Protein AF-A0A3C1V9I1-F1 (afdb_monomer_lite)

pLDDT: mean 91.04, std 13.46, range [38.19, 98.75]

Secondary structure (DSSP, 8-state):
-------------------PPPPHHHHHHHHHTT-HHHHHHHHHHHHHTT-HHHHHHHHHHHHTTT-HHHHHHHHHHHHHHHHH-TT--HHHHHHHHHHHHHHHHHHHHTT-HHHHHHHHHHHHH-SSS---HHHHHHHHHHHH-SS--SHHHHHHHHHHHHHHTT--HHHHHHHHHHHHT----PPPGGGSPPPGGGGG--EEEEEEETTEEEEEETTEEE-TT-EEEEEETTEEEEEEEEEE-SSEEEEEETTS-S-EEEEP-

Foldseek 3Di:
DDDDDDDDDDDPPPPPPDPPDDDLVVLVVVLVVQNLVSLQVNLVVCVVVVNNVSSLVSLLSSLLVQNLQSLLVNLVSLLVCLVPVPPDDVVVSLVSNLSSLLSLVSNLLQLNLSSLLVQLVCLCVCPNHHNDLLSNLLSLVSSLPDDDDDPSNVSSVVSNVVSVVVDDPVSVVSSVVCNVPRDRDTDDSQSRPDDPLVVVWAWADWDDDQVWIWTQTPNDIDTAQDWDWDDRPPDTWIKGFHDDHDFWTWIDIPPHPDIDIHGHD

Sequence (265 aa):
MKKLIIILSFAAACAFAQPTAPALAQIKIAADAGDPVAQDKLAENYIMRMDSAQAEVWYRKAAGQGYAHAQGRLGNMLLMRSRTSFGLKPDARAAIADEAVKWIILAANQGDKQGQANLADICLDGKLVKQDLVEAYKWGELSAEGSMIDVATISGRSTRDATILKMNAAQIAEARNRVAAFVPHQPQKSDLPEPVWVQKIKLAGISGTPDHRFAIINNRTFEKGDQTALKIGEKRVTVHCLEIRESSVVISIEGLDGTRELKMP

Radius of gyration: 26.1 Å; chains: 1; bounding box: 48×78×96 Å

Structure (mmCIF, N/CA/C/O backbone):
data_AF-A0A3C1V9I1-F1
#
_entry.id   AF-A0A3C1V9I1-F1
#
loop_
_atom_site.group_PDB
_atom_site.id
_atom_site.type_symbol
_atom_site.label_atom_id
_atom_site.label_alt_id
_atom_site.label_comp_id
_atom_site.label_asym_id
_atom_site.label_entity_id
_atom_site.label_seq_id
_atom_site.pdbx_PDB_ins_code
_atom_site.Cartn_x
_atom_site.Cartn_y
_atom_site.Cartn_z
_atom_site.occupancy
_atom_site.B_iso_or_equiv
_atom_site.auth_seq_id
_atom_site.auth_comp_id
_atom_site.auth_asym_id
_atom_site.auth_atom_id
_atom_site.pdbx_PDB_model_num
ATOM 1 N N . MET A 1 1 ? -13.875 59.174 -61.965 1.00 38.91 1 MET A N 1
ATOM 2 C CA . MET A 1 1 ? -12.580 58.492 -61.756 1.00 38.91 1 MET A CA 1
ATOM 3 C C . MET A 1 1 ? -12.515 57.983 -60.319 1.00 38.91 1 MET A C 1
ATOM 5 O O . MET A 1 1 ? -12.869 58.738 -59.429 1.00 38.91 1 MET A O 1
ATOM 9 N N . LYS A 1 2 ? -12.090 56.718 -60.156 1.00 38.62 2 LYS A N 1
ATOM 10 C CA . LYS A 1 2 ? -11.748 55.959 -58.927 1.00 38.62 2 LYS A CA 1
ATOM 11 C C . LYS A 1 2 ? -12.872 55.698 -57.897 1.00 38.62 2 LYS A C 1
ATOM 13 O O . LYS A 1 2 ? -13.130 56.507 -57.018 1.00 38.62 2 LYS A O 1
ATOM 18 N N . LYS A 1 3 ? -13.475 54.499 -57.974 1.00 39.53 3 LYS A N 1
ATOM 19 C CA . LYS A 1 3 ? -14.184 53.845 -56.857 1.00 39.53 3 LYS A CA 1
ATOM 20 C C . LYS A 1 3 ? -13.161 53.067 -56.020 1.00 39.53 3 LYS A C 1
ATOM 22 O O . LYS A 1 3 ? -12.410 52.265 -56.569 1.00 39.53 3 LYS A O 1
ATOM 27 N N . LEU A 1 4 ? -13.127 53.344 -54.721 1.00 38.19 4 LEU A N 1
ATOM 28 C CA . LEU A 1 4 ? -12.271 52.710 -53.721 1.00 38.19 4 LEU A CA 1
ATOM 29 C C . LEU A 1 4 ? -12.977 51.440 -53.216 1.00 38.19 4 LEU A C 1
ATOM 31 O O . LEU A 1 4 ? -14.073 51.534 -52.669 1.00 38.19 4 LEU A O 1
ATOM 35 N N . ILE A 1 5 ? -12.388 50.264 -53.433 1.00 46.09 5 ILE A N 1
ATOM 36 C CA . ILE A 1 5 ? -12.883 48.995 -52.883 1.00 46.09 5 ILE A CA 1
ATOM 37 C C . ILE A 1 5 ? -12.029 48.686 -51.656 1.00 46.09 5 ILE A C 1
ATOM 39 O O . ILE A 1 5 ? -10.839 48.407 -51.779 1.00 46.09 5 ILE A O 1
ATOM 43 N N . ILE A 1 6 ? -12.635 48.783 -50.474 1.00 42.66 6 ILE A N 1
ATOM 44 C CA . ILE A 1 6 ? -12.024 48.388 -49.205 1.00 42.66 6 ILE A CA 1
ATOM 45 C C . ILE A 1 6 ? -12.356 46.910 -48.999 1.00 42.66 6 ILE A C 1
ATOM 47 O O . ILE A 1 6 ? -13.515 46.552 -48.807 1.00 42.66 6 ILE A O 1
ATOM 51 N N . ILE A 1 7 ? -11.342 46.052 -49.077 1.00 47.19 7 ILE A N 1
ATOM 52 C CA . ILE A 1 7 ? -11.465 44.629 -48.759 1.00 47.19 7 ILE A CA 1
ATOM 53 C C . ILE A 1 7 ? -11.258 44.494 -47.249 1.00 47.19 7 ILE A C 1
ATOM 55 O O . ILE A 1 7 ? -10.147 44.661 -46.752 1.00 47.19 7 ILE A O 1
ATOM 59 N N . LEU A 1 8 ? -12.340 44.226 -46.515 1.00 40.38 8 LEU A N 1
ATOM 60 C CA . LEU A 1 8 ? -12.283 43.884 -45.096 1.00 40.38 8 LEU A CA 1
ATOM 61 C C . LEU A 1 8 ? -11.921 42.395 -44.974 1.00 40.38 8 LEU A C 1
ATOM 63 O O . LEU A 1 8 ? -12.748 41.522 -45.232 1.00 40.38 8 LEU A O 1
ATOM 67 N N . SER A 1 9 ? -10.680 42.093 -44.603 1.00 46.12 9 SER A N 1
ATOM 68 C CA . SER A 1 9 ? -10.259 40.734 -44.262 1.00 46.12 9 SER A CA 1
ATOM 69 C C . SER A 1 9 ? -10.713 40.390 -42.840 1.00 46.12 9 SER A C 1
ATOM 71 O O . SER A 1 9 ? -10.144 40.887 -41.868 1.00 46.12 9 SER A O 1
ATOM 73 N N . PHE A 1 10 ? -11.722 39.529 -42.710 1.00 47.47 10 PHE A N 1
ATOM 74 C CA . PHE A 1 10 ? -12.076 38.889 -41.442 1.00 47.47 10 PHE A CA 1
ATOM 75 C C . PHE A 1 10 ? -11.090 37.744 -41.168 1.00 47.47 10 PHE A C 1
ATOM 77 O O . PHE A 1 10 ? -11.225 36.649 -41.708 1.00 47.47 10 PHE A O 1
ATOM 84 N N . ALA A 1 11 ? -10.079 37.994 -40.336 1.00 46.50 11 ALA A N 1
ATOM 85 C CA . ALA A 1 11 ? -9.277 36.930 -39.743 1.00 46.50 11 ALA A CA 1
ATOM 86 C C . ALA A 1 11 ? -10.039 36.371 -38.532 1.00 46.50 11 ALA A C 1
ATOM 88 O O . ALA A 1 11 ? -10.056 36.975 -37.460 1.00 46.50 11 ALA A O 1
ATOM 89 N N . ALA A 1 12 ? -10.705 35.229 -38.708 1.00 52.03 12 ALA A N 1
ATOM 90 C CA . ALA A 1 12 ? -11.270 34.469 -37.601 1.00 52.03 12 ALA A CA 1
ATOM 91 C C . ALA A 1 12 ? -10.124 33.812 -36.816 1.00 52.03 12 ALA A C 1
ATOM 93 O O . ALA A 1 12 ? -9.581 32.784 -37.217 1.00 52.03 12 ALA A O 1
ATOM 94 N N . ALA A 1 13 ? -9.729 34.426 -35.703 1.00 50.41 13 ALA A N 1
ATOM 95 C CA . ALA A 1 13 ? -8.842 33.799 -34.737 1.00 50.41 13 ALA A CA 1
ATOM 96 C C . ALA A 1 13 ? -9.630 32.724 -33.971 1.00 50.41 13 ALA A C 1
ATOM 98 O O . ALA A 1 13 ? -10.329 33.020 -33.003 1.00 50.41 13 ALA A O 1
ATOM 99 N N . CYS A 1 14 ? -9.534 31.466 -34.407 1.00 50.38 14 CYS A N 1
ATOM 100 C CA . CYS A 1 14 ? -9.922 30.330 -33.577 1.00 50.38 14 CYS A CA 1
ATOM 101 C C . CYS A 1 14 ? -8.953 30.247 -32.391 1.00 50.38 14 CYS A C 1
ATOM 103 O O . CYS A 1 14 ? -7.857 29.700 -32.502 1.00 50.38 14 CYS A O 1
ATOM 105 N N . ALA A 1 15 ? -9.343 30.825 -31.256 1.00 52.16 15 ALA A N 1
ATOM 106 C CA . ALA A 1 15 ? -8.658 30.617 -29.994 1.00 52.16 15 ALA A CA 1
ATOM 107 C C . ALA A 1 15 ? -8.893 29.166 -29.550 1.00 52.16 15 ALA A C 1
ATOM 109 O O . ALA A 1 15 ? -9.987 28.806 -29.116 1.00 52.16 15 ALA A O 1
ATOM 110 N N . PHE A 1 16 ? -7.865 28.325 -29.658 1.00 57.38 16 PHE A N 1
ATOM 111 C CA . PHE A 1 16 ? -7.814 27.067 -28.921 1.00 57.38 16 PHE A CA 1
ATOM 112 C C . PHE A 1 16 ? -7.768 27.418 -27.432 1.00 57.38 16 PHE A C 1
ATOM 114 O O . PHE A 1 16 ? -6.710 27.747 -26.898 1.00 57.38 16 PHE A O 1
ATOM 121 N N . ALA A 1 17 ? -8.923 27.413 -26.766 1.00 50.75 17 ALA A N 1
ATOM 122 C CA . ALA A 1 17 ? -8.978 27.521 -25.318 1.00 50.75 17 ALA A CA 1
ATOM 123 C C . ALA A 1 17 ? -8.263 26.296 -24.736 1.00 50.75 17 ALA A C 1
ATOM 125 O O . ALA A 1 17 ? -8.806 25.192 -24.722 1.00 50.75 17 ALA A O 1
ATOM 126 N N . GLN A 1 18 ? -7.014 26.473 -24.301 1.00 50.41 18 GLN A N 1
ATOM 127 C CA . GLN A 1 18 ? -6.365 25.474 -23.465 1.00 50.41 18 GLN A CA 1
ATOM 128 C C . GLN A 1 18 ? -7.215 25.321 -22.196 1.00 50.41 18 GLN A C 1
ATOM 130 O O . GLN A 1 18 ? -7.606 26.343 -21.621 1.00 50.41 18 GLN A O 1
ATOM 135 N N . PRO A 1 19 ? -7.520 24.091 -21.743 1.00 52.38 19 PRO A N 1
ATOM 136 C CA . PRO A 1 19 ? -8.173 23.906 -20.458 1.00 52.38 19 PRO A CA 1
ATOM 137 C C . PRO A 1 19 ? -7.306 24.579 -19.392 1.00 52.38 19 PRO A C 1
ATOM 139 O O . PRO A 1 19 ? -6.150 24.196 -19.196 1.00 52.38 19 PRO A O 1
ATOM 142 N N . THR A 1 20 ? -7.822 25.618 -18.736 1.00 59.97 20 THR A N 1
ATOM 143 C CA . THR A 1 20 ? -7.103 26.253 -17.634 1.00 59.97 20 THR A CA 1
ATOM 144 C C . THR A 1 20 ? -7.012 25.245 -16.497 1.00 59.97 20 THR A C 1
ATOM 146 O O . THR A 1 20 ? -8.007 24.626 -16.113 1.00 59.97 20 THR A O 1
ATOM 149 N N . ALA A 1 21 ? -5.803 25.031 -15.973 1.00 65.00 21 ALA A N 1
ATOM 150 C CA . ALA A 1 21 ? -5.637 24.196 -14.792 1.00 65.00 21 ALA A CA 1
ATOM 151 C C . ALA A 1 21 ? -6.545 24.741 -13.669 1.00 65.00 21 ALA A C 1
ATOM 153 O O . ALA A 1 21 ? -6.567 25.960 -13.458 1.00 65.00 21 ALA A O 1
ATOM 154 N N . PRO A 1 22 ? -7.314 23.885 -12.969 1.00 70.00 22 PRO A N 1
ATOM 155 C CA . PRO A 1 22 ? -8.233 24.348 -11.939 1.00 70.00 22 PRO A CA 1
ATOM 156 C C . PRO A 1 22 ? -7.466 25.108 -10.858 1.00 70.00 22 PRO A C 1
ATOM 158 O O . PRO A 1 22 ? -6.392 24.689 -10.421 1.00 70.00 22 PRO A O 1
ATOM 161 N N . ALA A 1 23 ? -8.025 26.234 -10.416 1.00 85.31 23 ALA A N 1
ATOM 162 C CA . ALA A 1 23 ? -7.433 27.017 -9.340 1.00 85.31 23 ALA A CA 1
ATOM 163 C C . ALA A 1 23 ? -7.310 26.159 -8.068 1.00 85.31 23 ALA A C 1
ATOM 165 O O . ALA A 1 23 ? -8.174 25.325 -7.789 1.00 85.31 23 ALA A O 1
ATOM 166 N N . LEU A 1 24 ? -6.281 26.398 -7.247 1.00 88.62 24 LEU A N 1
ATOM 167 C CA . LEU A 1 24 ? -6.040 25.629 -6.016 1.00 88.62 24 LEU A CA 1
ATOM 168 C C . LEU A 1 24 ? -7.275 25.562 -5.097 1.00 88.62 24 LEU A C 1
ATOM 170 O O . LEU A 1 24 ? -7.523 24.536 -4.470 1.00 88.62 24 LEU A O 1
ATOM 174 N N . ALA A 1 25 ? -8.082 26.625 -5.061 1.00 90.75 25 ALA A N 1
ATOM 175 C CA . ALA A 1 25 ? -9.340 26.648 -4.320 1.00 90.75 25 ALA A CA 1
ATOM 176 C C . ALA A 1 25 ? -10.350 25.594 -4.818 1.00 90.75 25 ALA A C 1
ATOM 178 O O . ALA A 1 25 ? -10.982 24.923 -4.009 1.00 90.75 25 ALA A O 1
ATOM 179 N N . GLN A 1 26 ? -10.471 25.396 -6.134 1.00 93.06 26 GLN A N 1
ATOM 180 C CA . GLN A 1 26 ? -11.358 24.382 -6.717 1.00 93.06 26 GLN A CA 1
ATOM 181 C C . GLN A 1 26 ? -10.841 22.967 -6.448 1.00 93.06 26 GLN A C 1
ATOM 183 O O . GLN A 1 26 ? -11.623 22.094 -6.079 1.00 93.06 26 GLN A O 1
ATOM 188 N N . ILE A 1 27 ? -9.522 22.758 -6.563 1.00 94.56 27 ILE A N 1
ATOM 189 C CA . ILE A 1 27 ? -8.879 21.485 -6.197 1.00 94.56 27 ILE A CA 1
ATOM 190 C C . ILE A 1 27 ? -9.184 21.156 -4.737 1.00 94.56 27 ILE A C 1
ATOM 192 O O . ILE A 1 27 ? -9.564 20.033 -4.425 1.00 94.56 27 ILE A O 1
ATOM 196 N N . LYS A 1 28 ? -9.064 22.142 -3.844 1.00 95.06 28 LYS A N 1
ATOM 197 C CA . LYS A 1 28 ? -9.332 21.961 -2.420 1.00 95.06 28 LYS A CA 1
ATOM 198 C C . LYS A 1 28 ? -10.784 21.565 -2.149 1.00 95.06 28 LYS A C 1
ATOM 200 O O . LYS A 1 28 ? -11.003 20.587 -1.443 1.00 95.06 28 LYS A O 1
ATOM 205 N N . ILE A 1 29 ? -11.750 22.253 -2.761 1.00 95.38 29 ILE A N 1
ATOM 206 C CA . ILE A 1 29 ? -13.179 21.923 -2.634 1.00 95.38 29 ILE A CA 1
ATOM 207 C C . ILE A 1 29 ? -13.452 20.487 -3.100 1.00 95.38 29 ILE A C 1
ATOM 209 O O . ILE A 1 29 ? -14.086 19.721 -2.379 1.00 95.38 29 ILE A O 1
ATOM 213 N N . ALA A 1 30 ? -12.945 20.096 -4.272 1.00 96.44 30 ALA A N 1
ATOM 214 C CA . ALA A 1 30 ? -13.134 18.744 -4.796 1.00 96.44 30 ALA A CA 1
ATOM 215 C C . ALA A 1 30 ? -12.442 17.679 -3.924 1.00 96.44 30 ALA A C 1
ATOM 217 O O . ALA A 1 30 ? -13.020 16.628 -3.646 1.00 96.44 30 ALA A O 1
ATOM 218 N N . ALA A 1 31 ? -11.237 17.968 -3.425 1.00 96.50 31 ALA A N 1
ATOM 219 C CA . ALA A 1 31 ? -10.507 17.072 -2.536 1.00 96.50 31 ALA A CA 1
ATOM 220 C C . ALA A 1 31 ? -11.239 16.863 -1.199 1.00 96.50 31 ALA A C 1
ATOM 222 O O . ALA A 1 31 ? -11.315 15.733 -0.703 1.00 96.50 31 ALA A O 1
ATOM 223 N N . ASP A 1 32 ? -11.803 17.937 -0.635 1.00 94.81 32 ASP A N 1
ATOM 224 C CA . ASP A 1 32 ? -12.630 17.906 0.576 1.00 94.81 32 ASP A CA 1
ATOM 225 C C . ASP A 1 32 ? -13.953 17.155 0.345 1.00 94.81 32 ASP A C 1
ATOM 227 O O . ASP A 1 32 ? -14.419 16.455 1.243 1.00 94.81 32 ASP A O 1
ATOM 231 N N . ALA A 1 33 ? -14.505 17.218 -0.871 1.00 94.62 33 ALA A N 1
ATOM 232 C CA . ALA A 1 33 ? -15.669 16.437 -1.292 1.00 94.62 33 ALA A CA 1
ATOM 233 C C . ALA A 1 33 ? -15.366 14.945 -1.536 1.00 94.62 33 ALA A C 1
ATOM 235 O O . ALA A 1 33 ? -16.291 14.161 -1.738 1.00 94.62 33 ALA A O 1
ATOM 236 N N . GLY A 1 34 ? -14.095 14.534 -1.489 1.00 94.81 34 GLY A N 1
ATOM 237 C CA . GLY A 1 34 ? -13.694 13.132 -1.591 1.00 94.81 34 GLY A CA 1
ATOM 238 C C . GLY A 1 34 ? -13.087 12.721 -2.931 1.00 94.81 34 GLY A C 1
ATOM 239 O O . GLY A 1 34 ? -12.638 11.585 -3.030 1.00 94.81 34 GLY A O 1
ATOM 240 N N . ASP A 1 35 ? -13.015 13.607 -3.928 1.00 97.19 35 ASP A N 1
ATOM 241 C CA . ASP A 1 35 ? -12.516 13.258 -5.263 1.00 97.19 35 ASP A CA 1
ATOM 242 C C . ASP A 1 35 ? -11.041 12.803 -5.203 1.00 97.19 35 ASP A C 1
ATOM 244 O O . ASP A 1 35 ? -10.172 13.600 -4.831 1.00 97.19 35 ASP A O 1
ATOM 248 N N . PRO A 1 36 ? -10.717 11.542 -5.552 1.00 96.88 36 PRO A N 1
ATOM 249 C CA . PRO A 1 36 ? -9.367 11.012 -5.385 1.00 96.88 36 PRO A CA 1
ATOM 250 C C . PRO A 1 36 ? -8.333 11.688 -6.296 1.00 96.88 36 PRO A C 1
ATOM 252 O O . PRO A 1 36 ? -7.173 11.814 -5.905 1.00 96.88 36 PRO A O 1
ATOM 255 N N . VAL A 1 37 ? -8.736 12.181 -7.471 1.00 97.12 37 VAL A N 1
ATOM 256 C CA . VAL A 1 37 ? -7.848 12.896 -8.399 1.00 97.12 37 VAL A CA 1
ATOM 257 C C . VAL A 1 37 ? -7.513 14.282 -7.845 1.00 97.12 37 VAL A C 1
ATOM 259 O O . VAL A 1 37 ? -6.371 14.732 -7.918 1.00 97.12 37 VAL A O 1
ATOM 262 N N . ALA A 1 38 ? -8.490 14.976 -7.264 1.00 97.75 38 ALA A N 1
ATOM 263 C CA . ALA A 1 38 ? -8.281 16.260 -6.610 1.00 97.75 38 ALA A CA 1
ATOM 264 C C . ALA A 1 38 ? -7.461 16.115 -5.322 1.00 97.75 38 ALA A C 1
ATOM 266 O O . ALA A 1 38 ? -6.609 16.957 -5.048 1.00 97.75 38 ALA A O 1
ATOM 267 N N . GLN A 1 39 ? -7.678 15.045 -4.551 1.00 98.25 39 GLN A N 1
ATOM 268 C CA . GLN A 1 39 ? -6.864 14.721 -3.377 1.00 98.25 39 GLN A CA 1
ATOM 269 C C . GLN A 1 39 ? -5.402 14.472 -3.754 1.00 98.25 39 GLN A C 1
ATOM 271 O O . GLN A 1 39 ? -4.515 15.030 -3.114 1.00 98.25 39 GLN A O 1
ATOM 276 N N . ASP A 1 40 ? -5.151 13.698 -4.810 1.00 97.94 40 ASP A N 1
ATOM 277 C CA . ASP A 1 40 ? -3.810 13.487 -5.357 1.00 97.94 40 ASP A CA 1
ATOM 278 C C . ASP A 1 40 ? -3.161 14.814 -5.775 1.00 97.94 40 ASP A C 1
ATOM 280 O O . ASP A 1 40 ? -2.119 15.176 -5.237 1.00 97.94 40 ASP A O 1
ATOM 284 N N . LYS A 1 41 ? -3.832 15.621 -6.607 1.00 97.25 41 LYS A N 1
ATOM 285 C CA . LYS A 1 41 ? -3.348 16.955 -7.024 1.00 97.25 41 LYS A CA 1
ATOM 286 C C . LYS A 1 41 ? -3.073 17.893 -5.849 1.00 97.25 41 LYS A C 1
ATOM 288 O O . LYS A 1 41 ? -2.115 18.667 -5.867 1.00 97.25 41 LYS A O 1
ATOM 293 N N . LEU A 1 42 ? -3.915 17.853 -4.818 1.00 97.44 42 LEU A N 1
ATOM 294 C CA . LEU A 1 42 ? -3.705 18.639 -3.609 1.00 97.44 42 LEU A CA 1
ATOM 295 C C . LEU A 1 42 ? -2.460 18.160 -2.851 1.00 97.44 42 LEU A C 1
ATOM 297 O O . LEU A 1 42 ? -1.687 18.992 -2.378 1.00 97.44 42 LEU A O 1
ATOM 301 N N . ALA A 1 43 ? -2.226 16.847 -2.782 1.00 97.88 43 ALA A N 1
ATOM 302 C CA . ALA A 1 43 ? -1.000 16.288 -2.223 1.00 97.88 43 ALA A CA 1
ATOM 303 C C . ALA A 1 43 ? 0.240 16.748 -3.006 1.00 97.88 43 ALA A C 1
ATOM 305 O O . ALA A 1 43 ? 1.221 17.166 -2.393 1.00 97.88 43 ALA A O 1
ATOM 306 N N . GLU A 1 44 ? 0.189 16.763 -4.343 1.00 95.81 44 GLU A N 1
AT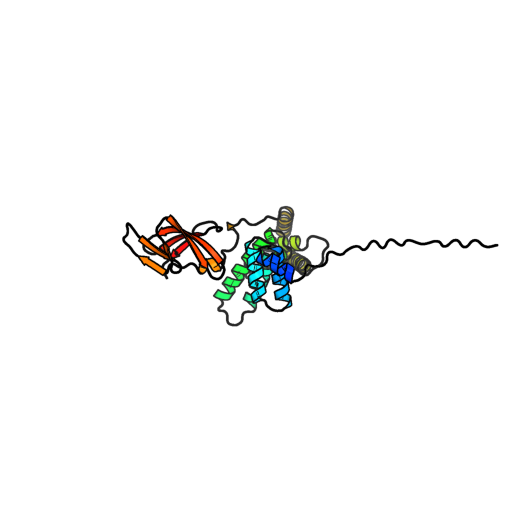OM 307 C CA . GLU A 1 44 ? 1.277 17.299 -5.173 1.00 95.81 44 GLU A CA 1
ATOM 308 C C . GLU A 1 44 ? 1.559 18.773 -4.861 1.00 95.81 44 GLU A C 1
ATOM 310 O O . GLU A 1 44 ? 2.717 19.184 -4.771 1.00 95.81 44 GLU A O 1
ATOM 315 N N . ASN A 1 45 ? 0.508 19.572 -4.647 1.00 95.94 45 ASN A N 1
ATOM 316 C CA . ASN A 1 45 ? 0.659 20.970 -4.257 1.00 95.94 45 ASN A CA 1
ATOM 317 C C . ASN A 1 45 ? 1.408 21.120 -2.927 1.00 95.94 45 ASN A C 1
ATOM 319 O O . ASN A 1 45 ? 2.287 21.976 -2.817 1.00 95.94 45 ASN A O 1
ATOM 323 N N . TYR A 1 46 ? 1.104 20.272 -1.943 1.00 97.31 46 TYR A N 1
ATOM 324 C CA . TYR A 1 46 ? 1.829 20.244 -0.674 1.00 97.31 46 TYR A CA 1
ATOM 325 C C . TYR A 1 46 ? 3.283 19.783 -0.839 1.00 97.31 46 TYR A C 1
ATOM 327 O O . TYR A 1 46 ? 4.169 20.401 -0.251 1.00 97.31 46 TYR A O 1
ATOM 335 N N . ILE A 1 47 ? 3.564 18.796 -1.702 1.00 95.94 47 ILE A N 1
ATOM 336 C CA . ILE A 1 47 ? 4.945 18.406 -2.044 1.00 95.94 47 ILE A CA 1
ATOM 337 C C . ILE A 1 47 ? 5.726 19.587 -2.633 1.00 95.94 47 ILE A C 1
ATOM 339 O O . ILE A 1 47 ? 6.839 19.858 -2.186 1.00 95.94 47 ILE A O 1
ATOM 343 N N . MET A 1 48 ? 5.145 20.336 -3.577 1.00 94.75 48 MET A N 1
ATOM 344 C CA . MET A 1 48 ? 5.789 21.525 -4.162 1.00 94.75 48 MET A CA 1
ATOM 345 C C . MET A 1 48 ? 6.073 22.623 -3.128 1.00 94.75 48 MET A C 1
ATOM 347 O O . MET A 1 48 ? 6.982 23.428 -3.309 1.00 94.75 48 MET A O 1
ATOM 351 N N . ARG A 1 49 ? 5.311 22.649 -2.031 1.00 95.44 49 ARG A N 1
ATOM 352 C CA . ARG A 1 49 ? 5.499 23.555 -0.888 1.00 95.44 49 ARG A CA 1
ATOM 353 C C . ARG A 1 49 ? 6.387 22.971 0.212 1.00 95.44 49 ARG A C 1
ATOM 355 O O . ARG A 1 49 ? 6.511 23.584 1.265 1.00 95.44 49 ARG A O 1
ATOM 362 N N . MET A 1 50 ? 6.993 21.808 -0.031 1.00 93.75 50 MET A N 1
ATOM 363 C CA . MET A 1 50 ? 7.827 21.070 0.922 1.00 93.75 50 MET A CA 1
ATOM 364 C C . MET A 1 50 ? 7.091 20.636 2.203 1.00 93.75 50 MET A C 1
ATOM 366 O O . MET A 1 50 ? 7.720 20.373 3.224 1.00 93.75 50 MET A O 1
ATOM 370 N N . ASP A 1 51 ? 5.765 20.499 2.147 1.00 96.62 51 ASP A N 1
ATOM 371 C CA . ASP A 1 51 ? 4.940 19.995 3.248 1.00 96.62 51 ASP A CA 1
ATOM 372 C C . ASP A 1 51 ? 4.582 18.521 3.008 1.00 96.62 51 ASP A C 1
ATOM 374 O O . ASP A 1 51 ? 3.478 18.156 2.592 1.00 96.62 51 ASP A O 1
ATOM 378 N N . SER A 1 52 ? 5.557 17.643 3.242 1.00 94.38 52 SER A N 1
ATOM 379 C CA . SER A 1 52 ? 5.383 16.197 3.061 1.00 94.38 52 SER A CA 1
ATOM 380 C C . SER A 1 52 ? 4.361 15.592 4.029 1.00 94.38 52 SER A C 1
ATOM 382 O O . SER A 1 52 ? 3.719 14.597 3.694 1.00 94.38 52 SER A O 1
ATOM 384 N N . ALA A 1 53 ? 4.160 16.204 5.199 1.00 93.88 53 ALA A N 1
ATOM 385 C CA . ALA A 1 53 ? 3.189 15.742 6.183 1.00 93.88 53 ALA A CA 1
ATOM 386 C C . ALA A 1 53 ? 1.753 15.916 5.671 1.00 93.88 53 ALA A C 1
ATOM 388 O O . ALA A 1 53 ? 0.960 14.974 5.728 1.00 93.88 53 ALA A O 1
ATOM 389 N N . GLN A 1 54 ? 1.417 17.087 5.122 1.00 95.94 54 GLN A N 1
ATOM 390 C CA . GLN A 1 54 ? 0.108 17.292 4.502 1.00 95.94 54 GLN A CA 1
ATOM 391 C C . GLN A 1 54 ? -0.048 16.481 3.217 1.00 95.94 54 GLN A C 1
ATOM 393 O O . GLN A 1 54 ? -1.114 15.906 2.989 1.00 95.94 54 GLN A O 1
ATOM 398 N N . ALA A 1 55 ? 1.007 16.367 2.407 1.00 97.56 55 ALA A N 1
ATOM 399 C CA . ALA A 1 55 ? 0.973 15.525 1.217 1.00 97.56 55 ALA A CA 1
ATOM 400 C C . ALA A 1 55 ? 0.630 14.067 1.556 1.00 97.56 55 ALA A C 1
ATOM 402 O O . ALA A 1 55 ? -0.242 13.483 0.918 1.00 97.56 55 ALA A O 1
ATOM 403 N N . GLU A 1 56 ? 1.233 13.498 2.606 1.00 96.31 56 GLU A N 1
ATOM 404 C CA . GLU A 1 56 ? 0.913 12.142 3.060 1.00 96.31 56 GLU A CA 1
ATOM 405 C C . GLU A 1 56 ? -0.562 11.981 3.410 1.00 96.31 56 GLU A C 1
ATOM 407 O O . GLU A 1 56 ? -1.181 10.990 3.025 1.00 96.31 56 GLU A O 1
ATOM 412 N N . VAL A 1 57 ? -1.139 12.947 4.127 1.00 95.00 57 VAL A N 1
ATOM 413 C CA . VAL A 1 57 ? -2.554 12.901 4.513 1.00 95.00 57 VAL A CA 1
ATOM 414 C C . VAL A 1 57 ? -3.445 12.810 3.276 1.00 95.00 57 VAL A C 1
ATOM 416 O O . VAL A 1 57 ? -4.379 12.005 3.253 1.00 95.00 57 VAL A O 1
ATOM 419 N N . TRP A 1 58 ? -3.160 13.603 2.246 1.00 97.00 58 TRP A N 1
ATOM 420 C CA . TRP A 1 58 ? -3.952 13.626 1.018 1.00 97.00 58 TRP A CA 1
ATOM 421 C C . TRP A 1 58 ? -3.711 12.408 0.128 1.00 97.00 58 TRP A C 1
ATOM 423 O O . TRP A 1 58 ? -4.684 11.795 -0.312 1.00 97.00 58 TRP A O 1
ATOM 433 N N . TYR A 1 59 ? -2.459 11.974 -0.035 1.00 97.81 59 TYR A N 1
ATOM 434 C CA . TYR A 1 59 ? -2.162 10.728 -0.738 1.00 97.81 59 TYR A CA 1
ATOM 435 C C . TYR A 1 59 ? -2.826 9.530 -0.064 1.00 97.81 59 TYR A C 1
ATOM 437 O O . TYR A 1 59 ? -3.417 8.713 -0.755 1.00 97.81 59 TYR A O 1
ATOM 445 N N . ARG A 1 60 ? -2.827 9.436 1.273 1.00 96.25 60 ARG A N 1
ATOM 446 C CA . ARG A 1 60 ? -3.520 8.354 1.996 1.00 96.25 60 ARG A CA 1
ATOM 447 C C . ARG A 1 60 ? -5.022 8.334 1.733 1.00 96.25 60 ARG A C 1
ATOM 449 O O . ARG A 1 60 ? -5.596 7.252 1.633 1.00 96.25 60 ARG A O 1
ATOM 456 N N . LYS A 1 61 ? -5.665 9.501 1.612 1.00 93.75 61 LYS A N 1
ATOM 457 C CA . LYS A 1 61 ? -7.093 9.584 1.270 1.00 93.75 61 LYS A CA 1
ATOM 458 C C . LYS A 1 61 ? -7.357 9.078 -0.151 1.00 93.75 61 LYS A C 1
ATOM 460 O O . LYS A 1 61 ? -8.255 8.262 -0.319 1.00 93.75 61 LYS A O 1
ATOM 465 N N . ALA A 1 62 ? -6.561 9.493 -1.135 1.00 97.06 62 ALA A N 1
ATOM 466 C CA . ALA A 1 62 ? -6.725 9.057 -2.522 1.00 97.06 62 ALA A CA 1
ATOM 467 C C . ALA A 1 62 ? -6.353 7.573 -2.711 1.00 97.06 62 ALA A C 1
ATOM 469 O O . ALA A 1 62 ? -7.104 6.802 -3.306 1.00 97.06 62 ALA A O 1
ATOM 470 N N . ALA A 1 63 ? -5.231 7.143 -2.130 1.00 96.88 63 ALA A N 1
ATOM 471 C CA . ALA A 1 63 ? -4.733 5.771 -2.186 1.00 96.88 63 ALA A CA 1
ATOM 472 C C . ALA A 1 63 ? -5.707 4.772 -1.542 1.00 96.88 63 ALA A C 1
ATOM 474 O O . ALA A 1 63 ? -5.944 3.695 -2.092 1.00 96.88 63 ALA A O 1
ATOM 475 N N . GLY A 1 64 ? -6.327 5.156 -0.419 1.00 94.06 64 GLY A N 1
ATOM 476 C CA . GLY A 1 64 ? -7.364 4.373 0.257 1.00 94.06 64 GLY A CA 1
ATOM 477 C C . GLY A 1 64 ? -8.682 4.258 -0.517 1.00 94.06 64 GLY A C 1
ATOM 478 O O . GLY A 1 64 ? -9.532 3.464 -0.135 1.00 94.06 64 GLY A O 1
ATOM 479 N N . GLN A 1 65 ? -8.854 5.021 -1.599 1.00 93.50 65 GLN A N 1
ATOM 480 C CA . GLN A 1 65 ? -9.964 4.873 -2.547 1.00 93.50 65 GLN A CA 1
ATOM 481 C C . GLN A 1 65 ? -9.586 4.023 -3.769 1.00 93.50 65 GLN A C 1
ATOM 483 O O . GLN A 1 65 ? -10.383 3.894 -4.692 1.00 93.50 65 GLN A O 1
ATOM 488 N N . GLY A 1 66 ? -8.374 3.460 -3.797 1.00 95.69 66 GLY A N 1
ATOM 489 C CA . GLY A 1 66 ? -7.887 2.655 -4.915 1.00 95.69 66 GLY A CA 1
ATOM 490 C C . GLY A 1 66 ? -7.122 3.440 -5.981 1.00 95.69 66 GLY A C 1
ATOM 491 O O . GLY A 1 66 ? -6.626 2.829 -6.915 1.00 95.69 66 GLY A O 1
ATOM 492 N N . TYR A 1 67 ? -6.972 4.766 -5.864 1.00 97.62 67 TYR A N 1
ATOM 493 C CA . TYR A 1 67 ? -6.391 5.571 -6.944 1.00 97.62 67 TYR A CA 1
ATOM 494 C C . TYR A 1 67 ? -4.897 5.279 -7.165 1.00 97.62 67 TYR A C 1
ATOM 496 O O . TYR A 1 67 ? -4.051 5.697 -6.372 1.00 97.62 67 TYR A O 1
ATOM 504 N N . ALA A 1 68 ? -4.587 4.578 -8.262 1.00 97.94 68 ALA A N 1
ATOM 505 C CA . ALA A 1 68 ? -3.269 4.010 -8.563 1.00 97.94 68 ALA A CA 1
ATOM 506 C C . ALA A 1 68 ? -2.107 5.010 -8.441 1.00 97.94 68 ALA A C 1
ATOM 508 O O . ALA A 1 68 ? -1.110 4.719 -7.782 1.00 97.94 68 ALA A O 1
ATOM 509 N N . HIS A 1 69 ? -2.255 6.212 -9.007 1.00 97.25 69 HIS A N 1
ATOM 510 C CA . HIS A 1 69 ? -1.195 7.226 -8.989 1.00 97.25 69 HIS A CA 1
ATOM 511 C C . HIS A 1 69 ? -0.862 7.682 -7.558 1.00 97.25 69 HIS A C 1
ATOM 513 O O . HIS A 1 69 ? 0.307 7.733 -7.168 1.00 97.25 69 HIS A O 1
ATOM 519 N N . ALA A 1 70 ? -1.880 7.906 -6.720 1.00 98.12 70 ALA A N 1
ATOM 520 C CA . ALA A 1 70 ? -1.663 8.243 -5.314 1.00 98.12 70 ALA A CA 1
ATOM 521 C C . ALA A 1 70 ? -1.080 7.072 -4.512 1.00 98.12 70 ALA A C 1
ATOM 523 O O . ALA A 1 70 ? -0.287 7.302 -3.601 1.00 98.12 70 ALA A O 1
ATOM 524 N N . GLN A 1 71 ? -1.434 5.824 -4.838 1.00 98.44 71 GLN A N 1
ATOM 525 C CA . GLN A 1 71 ? -0.817 4.647 -4.217 1.00 98.44 71 GLN A CA 1
ATOM 526 C C . GLN A 1 71 ? 0.680 4.573 -4.543 1.00 98.44 71 GLN A C 1
ATOM 528 O O . GLN A 1 71 ? 1.495 4.415 -3.633 1.00 98.44 71 GLN A O 1
ATOM 533 N N . GLY A 1 72 ? 1.058 4.769 -5.811 1.00 97.69 72 GLY A N 1
ATOM 534 C CA . GLY A 1 72 ? 2.455 4.770 -6.247 1.00 97.69 72 GLY A CA 1
ATOM 535 C C . GLY A 1 72 ? 3.267 5.875 -5.569 1.00 97.69 72 GLY A C 1
ATOM 536 O O . GLY A 1 72 ? 4.368 5.629 -5.065 1.00 97.69 72 GLY A O 1
ATOM 537 N N . ARG A 1 73 ? 2.694 7.080 -5.471 1.00 97.69 73 ARG A N 1
ATOM 538 C CA . ARG A 1 73 ? 3.318 8.233 -4.803 1.00 97.69 73 ARG A CA 1
ATOM 539 C C . ARG A 1 73 ? 3.423 8.078 -3.295 1.00 97.69 73 ARG A C 1
ATOM 541 O O . ARG A 1 73 ? 4.484 8.357 -2.736 1.00 97.69 73 ARG A O 1
ATOM 548 N N . LEU A 1 74 ? 2.370 7.590 -2.640 1.00 98.06 74 LEU A N 1
ATOM 549 C CA . LEU A 1 74 ? 2.406 7.273 -1.215 1.00 98.06 74 LEU A CA 1
ATOM 550 C C . LEU A 1 74 ? 3.487 6.233 -0.933 1.00 98.06 74 LEU A C 1
ATOM 552 O O . LEU A 1 74 ? 4.323 6.439 -0.058 1.00 98.06 74 LEU A O 1
ATOM 556 N N . GLY A 1 75 ? 3.505 5.149 -1.707 1.00 97.81 75 GLY A N 1
ATOM 557 C CA . GLY A 1 75 ? 4.501 4.097 -1.587 1.00 97.81 75 GLY A CA 1
ATOM 558 C C . GLY A 1 75 ? 5.929 4.624 -1.736 1.00 97.81 75 GLY A C 1
ATOM 559 O O . GLY A 1 75 ? 6.766 4.383 -0.869 1.00 97.81 75 GLY A O 1
ATOM 560 N N . ASN A 1 76 ? 6.206 5.426 -2.768 1.00 96.38 76 ASN A N 1
ATOM 561 C CA . ASN A 1 76 ? 7.524 6.036 -2.955 1.00 96.38 76 ASN A CA 1
ATOM 562 C C . ASN A 1 76 ? 7.917 6.954 -1.783 1.00 96.38 76 ASN A C 1
ATOM 564 O O . ASN A 1 76 ? 9.024 6.852 -1.255 1.00 96.38 76 ASN A O 1
ATOM 568 N N . MET A 1 77 ? 6.995 7.796 -1.315 1.00 96.88 77 MET A N 1
ATOM 569 C CA . MET A 1 77 ? 7.240 8.711 -0.201 1.00 96.88 77 MET A CA 1
ATOM 570 C C . MET A 1 77 ? 7.520 7.963 1.114 1.00 96.88 77 MET A C 1
ATOM 572 O O . MET A 1 77 ? 8.443 8.320 1.850 1.00 96.88 77 MET A O 1
ATOM 576 N N . LEU A 1 78 ? 6.770 6.894 1.401 1.00 96.75 78 LEU A N 1
ATOM 577 C CA . LEU A 1 78 ? 7.006 6.027 2.559 1.00 96.75 78 LEU A CA 1
ATOM 578 C C . LEU A 1 78 ? 8.354 5.309 2.456 1.00 96.75 78 LEU A C 1
ATOM 580 O O . LEU A 1 78 ? 9.095 5.249 3.439 1.00 96.75 78 LEU A O 1
ATOM 584 N N . LEU A 1 79 ? 8.706 4.826 1.265 1.00 95.56 79 LEU A N 1
ATOM 585 C CA . LEU A 1 79 ? 9.985 4.174 1.003 1.00 95.56 79 LEU A CA 1
ATOM 586 C C . LEU A 1 79 ? 11.168 5.133 1.188 1.00 95.56 79 LEU A C 1
ATOM 588 O O . LEU A 1 79 ? 12.195 4.757 1.751 1.00 95.56 79 LEU A O 1
ATOM 592 N N . MET A 1 80 ? 11.036 6.387 0.754 1.00 93.94 80 MET A N 1
ATOM 593 C CA . MET A 1 80 ? 12.039 7.413 1.037 1.00 93.94 80 MET A CA 1
ATOM 594 C C . MET A 1 80 ? 12.149 7.657 2.541 1.00 93.94 80 MET A C 1
ATOM 596 O O . MET A 1 80 ? 13.254 7.638 3.082 1.00 93.94 80 MET A O 1
ATOM 600 N N . ARG A 1 81 ? 11.015 7.810 3.235 1.00 93.94 81 ARG A N 1
ATOM 601 C CA . ARG A 1 81 ? 10.992 8.028 4.685 1.00 93.94 81 ARG A CA 1
ATOM 602 C C . ARG A 1 81 ? 11.660 6.889 5.454 1.00 93.94 81 ARG A C 1
ATOM 604 O O . ARG A 1 81 ? 12.424 7.164 6.379 1.00 93.94 81 ARG A O 1
ATOM 611 N N . SER A 1 82 ? 11.421 5.629 5.093 1.00 93.94 82 SER A N 1
ATOM 612 C CA . SER A 1 82 ? 12.046 4.488 5.780 1.00 93.94 82 SER A CA 1
ATOM 613 C C . SER A 1 82 ? 13.574 4.483 5.646 1.00 93.94 82 SER A C 1
ATOM 615 O O . SER A 1 82 ? 14.266 4.019 6.552 1.00 93.94 82 SER A O 1
ATOM 617 N N . ARG A 1 83 ? 14.113 5.061 4.566 1.00 90.81 83 ARG A N 1
ATOM 618 C CA . ARG A 1 83 ? 15.557 5.165 4.302 1.00 90.81 83 ARG A CA 1
ATOM 619 C C . ARG A 1 83 ? 16.209 6.381 4.964 1.00 90.81 83 ARG A C 1
ATOM 621 O O . ARG A 1 83 ? 17.367 6.291 5.361 1.00 90.81 83 ARG A O 1
ATOM 628 N N . THR A 1 84 ? 15.487 7.494 5.097 1.00 90.88 84 THR A N 1
ATOM 629 C CA . THR A 1 84 ? 16.046 8.787 5.540 1.00 90.88 84 THR A CA 1
ATOM 630 C C . THR A 1 84 ? 15.723 9.165 6.986 1.00 90.88 84 THR A C 1
ATOM 632 O O . THR A 1 84 ? 16.290 10.125 7.501 1.00 90.88 84 THR A O 1
ATOM 635 N N . SER A 1 85 ? 14.837 8.436 7.671 1.00 86.38 85 SER A N 1
ATOM 636 C CA . SER A 1 85 ? 14.427 8.776 9.042 1.00 86.38 85 SER A CA 1
ATOM 637 C C . SER A 1 85 ? 15.490 8.396 10.078 1.00 86.38 85 SER A C 1
ATOM 639 O O . SER A 1 85 ? 15.437 7.325 10.693 1.00 86.38 85 SER A O 1
ATOM 641 N N . PHE A 1 86 ? 16.462 9.288 10.280 1.00 78.19 86 PHE A N 1
ATOM 642 C CA . PHE A 1 86 ? 17.477 9.171 11.324 1.00 78.19 86 PHE A CA 1
ATOM 643 C C . PHE A 1 86 ? 16.818 9.185 12.713 1.00 78.19 86 PHE A C 1
ATOM 645 O O . PHE A 1 86 ? 16.024 10.067 13.026 1.00 78.19 86 PHE A O 1
ATOM 652 N N . GLY A 1 87 ? 17.125 8.188 13.544 1.00 83.12 87 GLY A N 1
ATOM 653 C CA . GLY A 1 87 ? 16.580 8.065 14.903 1.00 83.12 87 GLY A CA 1
ATOM 654 C C . GLY A 1 87 ? 15.383 7.120 15.048 1.00 83.12 87 GLY A C 1
ATOM 655 O O . GLY A 1 87 ? 15.041 6.758 16.173 1.00 83.12 87 GLY A O 1
ATOM 656 N N . LEU A 1 88 ? 14.784 6.638 13.952 1.00 90.12 88 LEU A N 1
ATOM 657 C CA . LEU A 1 88 ? 13.822 5.538 14.045 1.00 90.12 88 LEU A CA 1
ATOM 658 C C . LEU A 1 88 ? 14.536 4.208 14.309 1.00 90.12 88 LEU A C 1
ATOM 660 O O . LEU A 1 88 ? 15.517 3.858 13.642 1.00 90.12 88 LEU A O 1
ATOM 664 N N . LYS A 1 89 ? 13.992 3.429 15.253 1.00 94.00 89 LYS A N 1
ATOM 665 C CA . LYS A 1 89 ? 14.432 2.050 15.499 1.00 94.00 89 LYS A CA 1
ATOM 666 C C . LYS A 1 89 ? 14.311 1.217 14.210 1.00 94.00 89 LYS A C 1
ATOM 668 O O . LYS A 1 89 ? 13.405 1.482 13.415 1.00 94.00 89 LYS A O 1
ATOM 673 N N . PRO A 1 90 ? 15.186 0.217 13.991 1.00 91.25 90 PRO A N 1
ATOM 674 C CA . PRO A 1 90 ? 15.139 -0.645 12.808 1.00 91.25 90 PRO A CA 1
ATOM 675 C C . PRO A 1 90 ? 13.741 -1.198 12.500 1.00 91.25 90 PRO A C 1
ATOM 677 O O . PRO A 1 90 ? 13.275 -1.032 11.378 1.00 91.25 90 PRO A O 1
ATOM 680 N N . ASP A 1 91 ? 13.033 -1.714 13.504 1.00 92.69 91 ASP A N 1
ATOM 681 C CA . ASP A 1 91 ? 11.698 -2.304 13.325 1.00 92.69 91 ASP A CA 1
ATOM 682 C C . ASP A 1 91 ? 10.658 -1.287 12.836 1.00 92.69 91 ASP A C 1
ATOM 684 O O . ASP A 1 91 ? 9.815 -1.596 11.999 1.00 92.69 91 ASP A O 1
ATOM 688 N N . ALA A 1 92 ? 10.747 -0.037 13.302 1.00 91.75 92 ALA A N 1
ATOM 689 C CA . ALA A 1 92 ? 9.860 1.028 12.843 1.00 91.75 92 ALA A CA 1
ATOM 690 C C . ALA A 1 92 ? 10.136 1.398 11.377 1.00 91.75 92 ALA A C 1
ATOM 692 O O . ALA A 1 92 ? 9.205 1.650 10.616 1.00 91.75 92 ALA A O 1
ATOM 693 N N . ARG A 1 93 ? 11.410 1.404 10.958 1.00 92.81 93 ARG A N 1
ATOM 694 C CA . ARG A 1 93 ? 11.773 1.627 9.549 1.00 92.81 93 ARG A CA 1
ATOM 695 C C . ARG A 1 93 ? 11.322 0.468 8.665 1.00 92.81 93 ARG A C 1
ATOM 697 O O . ARG A 1 93 ? 10.805 0.727 7.582 1.00 92.81 93 ARG A O 1
ATOM 704 N N . ALA A 1 94 ? 11.471 -0.768 9.140 1.00 93.19 94 ALA A N 1
ATOM 705 C CA . ALA A 1 94 ? 10.993 -1.962 8.450 1.00 93.19 94 ALA A CA 1
ATOM 706 C C . ALA A 1 94 ? 9.473 -1.910 8.244 1.00 93.19 94 ALA A C 1
ATOM 708 O O . ALA A 1 94 ? 9.022 -2.008 7.111 1.00 93.19 94 ALA A O 1
ATOM 709 N N . ALA A 1 95 ? 8.695 -1.594 9.284 1.00 93.00 95 ALA A N 1
ATOM 710 C CA . ALA A 1 95 ? 7.240 -1.474 9.171 1.00 93.00 95 ALA A CA 1
ATOM 711 C C . ALA A 1 95 ? 6.793 -0.416 8.141 1.00 93.00 95 ALA A C 1
ATOM 713 O O . ALA A 1 95 ? 5.839 -0.636 7.395 1.00 93.00 95 ALA A O 1
ATOM 714 N N . ILE A 1 96 ? 7.492 0.725 8.060 1.00 94.75 96 ILE A N 1
ATOM 715 C CA . ILE A 1 96 ? 7.218 1.750 7.037 1.00 94.75 96 ILE A CA 1
ATOM 716 C C . ILE A 1 96 ? 7.570 1.228 5.638 1.00 94.75 96 ILE A C 1
ATOM 718 O O . ILE A 1 96 ? 6.841 1.496 4.684 1.00 94.75 96 ILE A O 1
ATOM 722 N N . ALA A 1 97 ? 8.685 0.508 5.498 1.00 96.06 97 ALA A N 1
ATOM 723 C CA . ALA A 1 97 ? 9.084 -0.076 4.223 1.00 96.06 97 ALA A CA 1
ATOM 724 C C . ALA A 1 97 ? 8.093 -1.158 3.760 1.00 96.06 97 ALA A C 1
ATOM 726 O O . ALA A 1 97 ? 7.701 -1.150 2.597 1.00 96.06 97 ALA A O 1
ATOM 727 N N . ASP A 1 98 ? 7.618 -2.013 4.664 1.00 95.06 98 ASP A N 1
ATOM 728 C CA . ASP A 1 98 ? 6.603 -3.029 4.371 1.00 95.06 98 ASP A CA 1
ATOM 729 C C . ASP A 1 98 ? 5.289 -2.387 3.915 1.00 95.06 98 ASP A C 1
ATOM 731 O O . ASP A 1 98 ? 4.661 -2.835 2.955 1.00 95.06 98 ASP A O 1
ATOM 735 N N . GLU A 1 99 ? 4.876 -1.299 4.573 1.00 95.56 99 GLU A N 1
ATOM 736 C CA . GLU A 1 99 ? 3.720 -0.518 4.138 1.00 95.56 99 GLU A CA 1
ATOM 737 C C . GLU A 1 99 ? 3.941 0.081 2.740 1.00 95.56 99 GLU A C 1
ATOM 739 O O . GLU A 1 99 ? 3.060 0.000 1.882 1.00 95.56 99 GLU A O 1
ATOM 744 N N . ALA A 1 100 ? 5.122 0.649 2.488 1.00 97.38 100 ALA A N 1
ATOM 745 C CA . ALA A 1 100 ? 5.472 1.224 1.196 1.00 97.38 100 ALA A CA 1
ATOM 746 C C . ALA A 1 100 ? 5.354 0.197 0.061 1.00 97.38 100 ALA A C 1
ATOM 748 O O . ALA A 1 100 ? 4.755 0.494 -0.973 1.00 97.38 100 ALA A O 1
ATOM 749 N N . VAL A 1 101 ? 5.875 -1.017 0.271 1.00 97.75 101 VAL A N 1
ATOM 750 C CA . VAL A 1 101 ? 5.813 -2.108 -0.712 1.00 97.75 101 VAL A CA 1
ATOM 751 C C . VAL A 1 101 ? 4.364 -2.481 -1.027 1.00 97.75 101 VAL A C 1
ATOM 753 O O . VAL A 1 101 ? 4.032 -2.637 -2.199 1.00 97.75 101 VAL A O 1
ATOM 756 N N . LYS A 1 102 ? 3.473 -2.550 -0.027 1.00 97.12 102 LYS A N 1
ATOM 757 C CA . LYS A 1 102 ? 2.044 -2.838 -0.260 1.00 97.12 102 LYS A CA 1
ATOM 758 C C . LYS A 1 102 ? 1.401 -1.813 -1.193 1.00 97.12 102 LYS A C 1
ATOM 760 O O . LYS A 1 102 ? 0.742 -2.193 -2.156 1.00 97.12 102 LYS A O 1
ATOM 765 N N . TRP A 1 103 ? 1.630 -0.522 -0.950 1.00 98.31 103 TRP A N 1
ATOM 766 C CA . TRP A 1 103 ? 1.104 0.537 -1.816 1.00 98.31 103 TRP A CA 1
ATOM 767 C C . TRP A 1 103 ? 1.694 0.496 -3.229 1.00 98.31 103 TRP A C 1
ATOM 769 O O . TRP A 1 103 ? 0.964 0.677 -4.201 1.00 98.31 103 TRP A O 1
ATOM 779 N N . ILE A 1 104 ? 2.990 0.203 -3.353 1.00 98.50 104 ILE A N 1
ATOM 780 C CA . ILE A 1 104 ? 3.668 0.065 -4.649 1.00 98.50 104 ILE A CA 1
ATOM 781 C C . ILE A 1 104 ? 3.099 -1.112 -5.449 1.00 98.50 104 ILE A C 1
ATOM 783 O O . ILE A 1 104 ? 2.840 -0.955 -6.639 1.00 98.50 104 ILE A O 1
ATOM 787 N N . ILE A 1 105 ? 2.851 -2.259 -4.809 1.00 98.19 105 ILE A N 1
ATOM 788 C CA . ILE A 1 105 ? 2.242 -3.432 -5.454 1.00 98.19 105 ILE A CA 1
ATOM 789 C C . ILE A 1 105 ? 0.839 -3.100 -5.974 1.00 98.19 105 ILE A C 1
ATOM 791 O O . ILE A 1 105 ? 0.520 -3.418 -7.118 1.00 98.19 105 ILE A O 1
ATOM 795 N N . LEU A 1 106 ? 0.013 -2.426 -5.167 1.00 98.44 106 LEU A N 1
ATOM 796 C CA . LEU A 1 106 ? -1.337 -2.023 -5.576 1.00 98.44 106 LEU A CA 1
ATOM 797 C C . LEU A 1 106 ? -1.318 -1.076 -6.783 1.00 98.44 106 LEU A C 1
ATOM 799 O O . LEU A 1 106 ? -2.129 -1.232 -7.695 1.00 98.44 106 LEU A O 1
ATOM 803 N N . ALA A 1 107 ? -0.373 -0.135 -6.817 1.00 98.56 107 ALA A N 1
ATOM 804 C CA . ALA A 1 107 ? -0.195 0.773 -7.944 1.00 98.56 107 ALA A CA 1
ATOM 805 C C . ALA A 1 107 ? 0.287 0.027 -9.202 1.00 98.56 107 ALA A C 1
ATOM 807 O O . ALA A 1 107 ? -0.277 0.191 -10.284 1.00 98.56 107 ALA A O 1
ATOM 808 N N . ALA A 1 108 ? 1.295 -0.840 -9.056 1.00 98.50 108 ALA A N 1
ATOM 809 C CA . ALA A 1 108 ? 1.886 -1.592 -10.160 1.00 98.50 108 ALA A CA 1
ATOM 810 C C . ALA A 1 108 ? 0.872 -2.521 -10.845 1.00 98.50 108 ALA A C 1
ATOM 812 O O . ALA A 1 108 ? 0.779 -2.534 -12.074 1.00 98.50 108 ALA A O 1
ATOM 813 N N . ASN A 1 109 ? 0.061 -3.234 -10.056 1.00 98.38 109 ASN A N 1
ATOM 814 C CA . ASN A 1 109 ? -1.001 -4.112 -10.558 1.00 98.38 109 ASN A CA 1
ATOM 815 C C . ASN A 1 109 ? -2.109 -3.354 -11.305 1.00 98.38 109 ASN A C 1
ATOM 817 O O . ASN A 1 109 ? -2.774 -3.931 -12.159 1.00 98.38 109 ASN A O 1
ATOM 821 N N . GLN A 1 110 ? -2.273 -2.058 -11.039 1.00 98.25 110 GLN A N 1
ATOM 822 C CA . GLN A 1 110 ? -3.195 -1.184 -11.766 1.00 98.25 110 GLN A CA 1
ATOM 823 C C . GLN A 1 110 ? -2.590 -0.547 -13.023 1.00 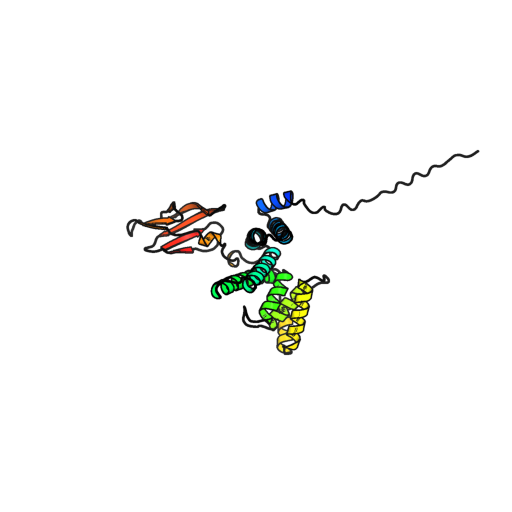98.25 110 GLN A C 1
ATOM 825 O O . GLN A 1 110 ? -3.291 0.176 -13.729 1.00 98.25 110 GLN A O 1
ATOM 830 N N . GLY A 1 111 ? -1.314 -0.798 -13.323 1.00 97.19 111 GLY A N 1
ATOM 831 C CA . GLY A 1 111 ? -0.641 -0.200 -14.475 1.00 97.19 111 GLY A CA 1
ATOM 832 C C . GLY A 1 111 ? -0.026 1.177 -14.211 1.00 97.19 111 GLY A C 1
ATOM 833 O O . GLY A 1 111 ? 0.333 1.869 -15.161 1.00 97.19 111 GLY A O 1
ATOM 834 N N . ASP A 1 112 ? 0.098 1.609 -12.951 1.00 97.56 112 ASP A N 1
ATOM 835 C CA . ASP A 1 112 ? 0.776 2.869 -12.639 1.00 97.56 112 ASP A CA 1
ATOM 836 C C . ASP A 1 112 ? 2.277 2.757 -12.933 1.00 97.56 112 ASP A C 1
ATOM 838 O O . ASP A 1 112 ? 2.987 1.973 -12.300 1.00 97.56 112 ASP A O 1
ATOM 842 N N . LYS A 1 113 ? 2.778 3.566 -13.873 1.00 96.00 113 LYS A N 1
ATOM 843 C CA . LYS A 1 113 ? 4.171 3.486 -14.342 1.00 96.00 113 LYS A CA 1
ATOM 844 C C . LYS A 1 113 ? 5.190 3.677 -13.226 1.00 96.00 113 LYS A C 1
ATOM 846 O O . LYS A 1 113 ? 6.221 3.004 -13.225 1.00 96.00 113 LYS A O 1
ATOM 851 N N . GLN A 1 114 ? 4.914 4.577 -12.279 1.00 95.88 114 GLN A N 1
ATOM 852 C CA . GLN A 1 114 ? 5.800 4.827 -11.145 1.00 95.88 114 GLN A CA 1
ATOM 853 C C . GLN A 1 114 ? 5.797 3.643 -10.173 1.00 95.88 114 GLN A C 1
ATOM 855 O O . GLN A 1 114 ? 6.859 3.233 -9.707 1.00 95.88 114 GLN A O 1
ATOM 860 N N . GLY A 1 115 ? 4.626 3.070 -9.888 1.00 97.94 115 GLY A N 1
ATOM 861 C CA . GLY A 1 115 ? 4.465 1.837 -9.126 1.00 97.94 115 GLY A CA 1
ATOM 862 C C . GLY A 1 115 ? 5.222 0.674 -9.761 1.00 97.94 115 GLY A C 1
ATOM 863 O O . GLY A 1 115 ? 5.994 0.007 -9.079 1.00 97.94 115 GLY A O 1
ATOM 864 N N . GLN A 1 116 ? 5.079 0.483 -11.073 1.00 98.62 116 GLN A N 1
ATOM 865 C CA . GLN A 1 116 ? 5.794 -0.550 -11.823 1.00 98.62 116 GLN A CA 1
ATOM 866 C C . GLN A 1 116 ? 7.318 -0.342 -11.778 1.00 98.62 116 GLN A C 1
ATOM 868 O O . GLN A 1 116 ? 8.043 -1.279 -11.454 1.00 98.62 116 GLN A O 1
ATOM 873 N N . ALA A 1 117 ? 7.820 0.881 -11.991 1.00 98.06 117 ALA A N 1
ATOM 874 C CA . ALA A 1 117 ? 9.253 1.178 -11.867 1.00 98.06 117 ALA A CA 1
ATOM 875 C C . ALA A 1 117 ? 9.780 0.886 -10.452 1.00 98.06 117 ALA A C 1
ATOM 877 O O . ALA A 1 117 ? 10.801 0.224 -10.281 1.00 98.06 117 ALA A O 1
ATOM 878 N N . ASN A 1 118 ? 9.054 1.332 -9.424 1.00 98.19 118 ASN A N 1
ATOM 879 C CA . ASN A 1 118 ? 9.441 1.100 -8.035 1.00 98.19 118 ASN A CA 1
ATOM 880 C C . ASN A 1 118 ? 9.446 -0.397 -7.689 1.00 98.19 118 ASN A C 1
ATOM 882 O O . ASN A 1 118 ? 10.339 -0.855 -6.977 1.00 98.19 118 ASN A O 1
ATOM 886 N N . LEU A 1 119 ? 8.457 -1.161 -8.166 1.00 98.50 119 LEU A N 1
ATOM 88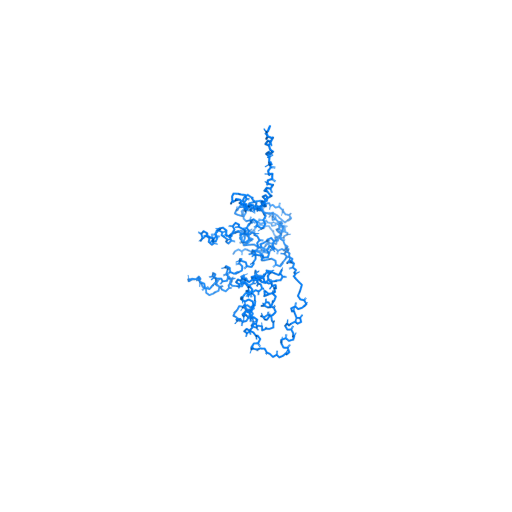7 C CA . LEU A 1 119 ? 8.380 -2.598 -7.911 1.00 98.50 119 LEU A CA 1
ATOM 888 C C . LEU A 1 119 ? 9.511 -3.350 -8.618 1.00 98.50 119 LEU A C 1
ATOM 890 O O . LEU A 1 119 ? 10.098 -4.251 -8.022 1.00 98.50 119 LEU A O 1
ATOM 894 N N . ALA A 1 120 ? 9.872 -2.928 -9.832 1.00 98.50 120 ALA A N 1
ATOM 895 C CA . ALA A 1 120 ? 11.031 -3.450 -10.545 1.00 98.50 120 ALA A CA 1
ATOM 896 C C . ALA A 1 120 ? 12.316 -3.285 -9.716 1.00 98.50 120 ALA A C 1
ATOM 898 O O . ALA A 1 120 ? 13.043 -4.255 -9.494 1.00 98.50 120 ALA A O 1
ATOM 899 N N . ASP A 1 121 ? 12.554 -2.078 -9.193 1.00 97.94 121 ASP A N 1
ATOM 900 C CA . ASP A 1 121 ? 13.720 -1.770 -8.358 1.00 97.94 121 ASP A CA 1
ATOM 901 C C . ASP A 1 121 ? 13.729 -2.585 -7.061 1.00 97.94 121 ASP A C 1
ATOM 903 O O . ASP A 1 121 ? 14.770 -3.096 -6.646 1.00 97.94 121 ASP A O 1
ATOM 907 N N . ILE A 1 122 ? 12.566 -2.734 -6.421 1.00 98.00 122 ILE A N 1
ATOM 908 C CA . ILE A 1 122 ? 12.403 -3.522 -5.194 1.00 98.00 122 ILE A CA 1
ATOM 909 C C . ILE A 1 122 ? 12.743 -4.999 -5.440 1.00 98.00 122 ILE A C 1
ATOM 911 O O . ILE A 1 122 ? 13.497 -5.588 -4.658 1.00 98.00 122 ILE A O 1
ATOM 915 N N . CYS A 1 123 ? 12.235 -5.587 -6.527 1.00 98.44 123 CYS A N 1
ATOM 916 C CA . CYS A 1 123 ? 12.515 -6.970 -6.914 1.00 98.44 123 CYS A CA 1
ATOM 917 C C . CYS A 1 123 ? 13.980 -7.182 -7.321 1.00 98.44 123 CYS A C 1
ATOM 919 O O . CYS A 1 123 ? 14.538 -8.241 -7.030 1.00 98.44 123 CYS A O 1
ATOM 921 N N . LEU A 1 124 ? 14.618 -6.191 -7.956 1.00 98.00 124 LEU A N 1
ATOM 922 C CA . LEU A 1 124 ? 16.034 -6.255 -8.323 1.00 98.00 124 LEU A CA 1
ATOM 923 C C . LEU A 1 124 ? 16.954 -6.135 -7.099 1.00 98.00 124 LEU A C 1
ATOM 925 O O . LEU A 1 124 ? 17.941 -6.864 -7.012 1.00 98.00 124 LEU A O 1
ATOM 929 N N . ASP A 1 125 ? 16.667 -5.224 -6.167 1.00 95.81 125 ASP A N 1
ATOM 930 C CA . ASP A 1 125 ? 17.503 -4.991 -4.979 1.00 95.81 125 ASP A CA 1
ATOM 931 C C . ASP A 1 125 ? 17.408 -6.146 -3.976 1.00 95.81 125 ASP A C 1
ATOM 933 O O . ASP A 1 125 ? 18.409 -6.545 -3.383 1.00 95.81 125 ASP A O 1
ATOM 937 N N . GLY A 1 126 ? 16.212 -6.713 -3.794 1.00 94.88 126 GLY A N 1
ATOM 938 C CA . GLY A 1 126 ? 16.025 -7.911 -2.979 1.00 94.88 126 GLY A CA 1
ATOM 939 C C . GLY A 1 126 ? 16.128 -7.702 -1.460 1.00 94.88 126 GLY A C 1
ATOM 940 O O . GLY A 1 126 ? 16.217 -8.678 -0.716 1.00 94.88 126 GLY A O 1
ATOM 941 N N . LYS A 1 127 ? 16.161 -6.450 -0.979 1.00 93.81 127 LYS A N 1
ATOM 942 C CA . LYS A 1 127 ? 16.266 -6.136 0.461 1.00 93.81 127 LYS A CA 1
ATOM 943 C C . LYS A 1 127 ? 14.924 -6.091 1.182 1.00 93.81 127 LYS A C 1
ATOM 945 O O . LYS A 1 127 ? 14.874 -6.370 2.374 1.00 93.81 127 LYS A O 1
ATOM 950 N N . LEU A 1 128 ? 13.864 -5.687 0.478 1.00 93.44 128 LEU A N 1
ATOM 951 C CA . LEU A 1 128 ? 12.507 -5.566 1.035 1.00 93.44 128 LEU A CA 1
ATOM 952 C C . LEU A 1 128 ? 11.615 -6.754 0.674 1.00 93.44 128 LEU A C 1
ATOM 954 O O . LEU A 1 128 ? 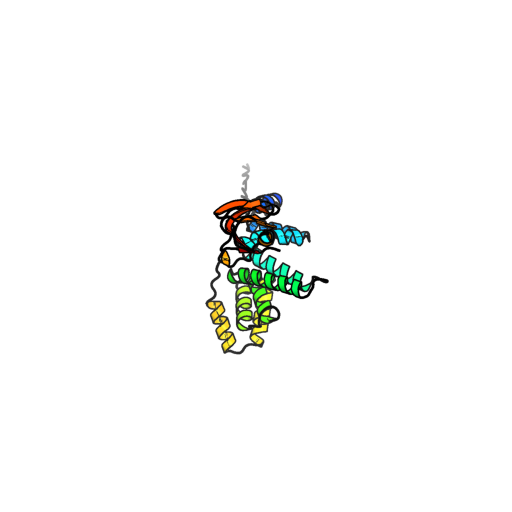10.685 -7.085 1.396 1.00 93.44 128 LEU A O 1
ATOM 958 N N . VAL A 1 129 ? 11.916 -7.400 -0.446 1.00 94.69 129 VAL A N 1
ATOM 959 C CA . VAL A 1 129 ? 11.299 -8.647 -0.898 1.00 94.69 129 VAL A CA 1
ATOM 960 C C . VAL A 1 129 ? 12.417 -9.573 -1.349 1.00 94.69 129 VAL A C 1
ATOM 962 O O . VAL A 1 129 ? 13.508 -9.100 -1.651 1.00 94.69 129 VAL A O 1
ATOM 965 N N . LYS A 1 130 ? 12.174 -10.883 -1.428 1.00 96.38 130 LYS A N 1
ATOM 966 C CA . LYS A 1 130 ? 13.157 -11.801 -2.018 1.00 96.38 130 LYS A CA 1
ATOM 967 C C . LYS A 1 130 ? 13.474 -11.352 -3.448 1.00 96.38 130 LYS A C 1
ATOM 969 O O . LYS A 1 130 ? 12.550 -11.101 -4.216 1.00 96.38 130 LYS A O 1
ATOM 974 N N . GLN A 1 131 ? 14.761 -11.278 -3.793 1.00 97.50 131 GLN A N 1
ATOM 975 C CA . GLN A 1 131 ? 15.177 -10.908 -5.145 1.00 97.50 131 GLN A CA 1
ATOM 976 C C . GLN A 1 131 ? 14.524 -11.829 -6.182 1.00 97.50 131 GLN A C 1
ATOM 978 O O . GLN A 1 131 ? 14.599 -13.055 -6.065 1.00 97.50 131 GLN A O 1
ATOM 983 N N . ASP A 1 132 ? 13.927 -11.222 -7.203 1.00 98.31 132 ASP A N 1
ATOM 984 C CA . ASP A 1 132 ? 13.298 -11.923 -8.317 1.00 98.31 132 ASP A CA 1
ATOM 985 C C . ASP A 1 132 ? 13.578 -11.159 -9.612 1.00 98.31 132 ASP A C 1
ATOM 987 O O . ASP A 1 132 ? 12.995 -10.111 -9.889 1.00 98.31 132 ASP A O 1
ATOM 991 N N . LEU A 1 133 ? 14.509 -11.690 -10.405 1.00 98.56 133 LEU A N 1
ATOM 992 C CA . LEU A 1 133 ? 14.911 -11.083 -11.670 1.00 98.56 133 LEU A CA 1
ATOM 993 C C . LEU A 1 133 ? 13.798 -11.154 -12.727 1.00 98.56 133 LEU A C 1
ATOM 995 O O . LEU A 1 133 ? 13.696 -10.271 -13.571 1.00 98.56 133 LEU A O 1
ATOM 999 N N . VAL A 1 134 ? 12.944 -12.178 -12.687 1.00 98.69 134 VAL A N 1
ATOM 1000 C CA . VAL A 1 134 ? 11.841 -12.320 -13.647 1.00 98.69 134 VAL A CA 1
ATOM 1001 C C . VAL A 1 134 ? 10.786 -11.249 -13.383 1.00 98.69 134 VAL A C 1
ATOM 1003 O O . VAL A 1 134 ? 10.355 -10.573 -14.318 1.00 98.69 134 VAL A O 1
ATOM 1006 N N . GLU A 1 135 ? 10.419 -11.035 -12.118 1.00 98.56 135 GLU A N 1
ATOM 1007 C CA . GLU A 1 135 ? 9.503 -9.951 -11.747 1.00 98.56 135 GLU A CA 1
ATOM 1008 C C . GLU A 1 135 ? 10.139 -8.570 -11.950 1.00 98.56 135 GLU A C 1
ATOM 1010 O O . GLU A 1 135 ? 9.481 -7.679 -12.485 1.00 98.56 135 GLU A O 1
ATOM 1015 N N . ALA A 1 136 ? 11.424 -8.388 -11.620 1.00 98.69 136 ALA A N 1
ATOM 1016 C CA . ALA A 1 136 ? 12.121 -7.124 -11.864 1.00 98.69 136 ALA A CA 1
ATOM 1017 C C . ALA A 1 136 ? 12.118 -6.736 -13.352 1.00 98.69 136 ALA A C 1
ATOM 1019 O O . ALA A 1 136 ? 11.794 -5.598 -13.693 1.00 98.69 136 ALA A O 1
ATOM 1020 N N . TYR A 1 137 ? 12.404 -7.693 -14.246 1.00 98.75 137 TYR A N 1
ATOM 1021 C CA . TYR A 1 137 ? 12.279 -7.484 -15.689 1.00 98.75 137 TYR A CA 1
ATOM 1022 C C . TYR A 1 137 ? 10.848 -7.106 -16.062 1.00 98.75 137 TYR A C 1
ATOM 1024 O O . TYR A 1 137 ? 10.643 -6.115 -16.757 1.00 98.75 137 TYR A O 1
ATOM 1032 N N . LYS A 1 138 ? 9.864 -7.903 -15.623 1.00 98.69 138 LYS A N 1
ATOM 1033 C CA . LYS A 1 138 ? 8.461 -7.735 -16.011 1.00 98.69 138 LYS A CA 1
ATOM 1034 C C . LYS A 1 138 ? 7.965 -6.332 -15.675 1.00 98.69 138 LYS A C 1
ATOM 1036 O O . LYS A 1 138 ? 7.431 -5.648 -16.541 1.00 98.69 138 LYS A O 1
ATOM 1041 N N . TRP A 1 139 ? 8.162 -5.895 -14.435 1.00 98.75 139 TRP A N 1
ATOM 1042 C CA . TRP A 1 139 ? 7.710 -4.579 -13.994 1.00 98.75 139 TRP A CA 1
ATOM 1043 C C . TRP A 1 139 ? 8.499 -3.437 -14.640 1.00 98.75 139 TRP A C 1
ATOM 1045 O O . TRP A 1 139 ? 7.911 -2.407 -14.969 1.00 98.75 139 TRP A O 1
ATOM 1055 N N . GLY A 1 140 ? 9.800 -3.628 -14.884 1.00 98.44 140 GLY A N 1
ATOM 1056 C CA . GLY A 1 140 ? 10.628 -2.646 -15.584 1.00 98.44 140 GLY A CA 1
ATOM 1057 C C . GLY A 1 140 ? 10.201 -2.451 -17.040 1.00 98.44 140 GLY A C 1
ATOM 1058 O O . GLY A 1 140 ? 10.092 -1.316 -17.499 1.00 98.44 140 GLY A O 1
ATOM 1059 N N . GLU A 1 141 ? 9.895 -3.547 -17.740 1.00 98.31 141 GLU A N 1
ATOM 1060 C CA . GLU A 1 141 ? 9.382 -3.519 -19.113 1.00 98.31 141 GLU A CA 1
ATOM 1061 C C . GLU A 1 141 ? 8.007 -2.852 -19.179 1.00 98.31 141 GLU A C 1
ATOM 1063 O O . GLU A 1 141 ? 7.849 -1.901 -19.937 1.00 98.31 141 GLU A O 1
ATOM 1068 N N . LEU A 1 142 ? 7.055 -3.267 -18.333 1.00 98.19 142 LEU A N 1
ATOM 1069 C CA . LEU A 1 142 ? 5.713 -2.671 -18.283 1.00 98.19 142 LEU A CA 1
ATOM 1070 C C . LEU A 1 142 ? 5.763 -1.159 -18.002 1.00 98.19 142 LEU A C 1
ATOM 1072 O O . LEU A 1 142 ? 5.077 -0.379 -18.658 1.00 98.19 142 LEU A O 1
ATOM 1076 N N . SER A 1 143 ? 6.629 -0.723 -17.079 1.00 97.62 143 SER A N 1
ATOM 1077 C CA . SER A 1 143 ? 6.824 0.704 -16.790 1.00 97.62 143 SER A CA 1
ATOM 1078 C C . SER A 1 143 ? 7.375 1.474 -17.996 1.00 97.62 143 SER A C 1
ATOM 1080 O O . SER A 1 143 ? 6.999 2.624 -18.237 1.00 97.62 143 SER A O 1
ATOM 1082 N N . ALA A 1 144 ? 8.260 0.837 -18.768 1.00 95.94 144 ALA A N 1
ATOM 1083 C CA . ALA A 1 144 ? 8.908 1.407 -19.942 1.00 95.94 144 ALA A CA 1
ATOM 1084 C C . ALA A 1 144 ? 8.010 1.468 -21.190 1.00 95.94 144 ALA A C 1
ATOM 1086 O O . ALA A 1 144 ? 8.413 2.088 -22.179 1.00 95.94 144 ALA A O 1
ATOM 1087 N N . GLU A 1 145 ? 6.823 0.854 -21.170 1.00 90.75 145 GLU A N 1
ATOM 1088 C CA . GLU A 1 145 ? 5.923 0.823 -22.320 1.00 90.75 145 GLU A CA 1
ATOM 1089 C C . GLU A 1 145 ? 5.432 2.226 -22.732 1.00 90.75 145 GLU A C 1
ATOM 1091 O O . GLU A 1 145 ? 5.110 3.108 -21.922 1.00 90.75 145 GLU A O 1
ATOM 1096 N N . GLY A 1 146 ? 5.337 2.427 -24.048 1.00 84.12 146 GLY A N 1
ATOM 1097 C CA . GLY A 1 146 ? 4.918 3.679 -24.675 1.00 84.12 146 GLY A CA 1
ATOM 1098 C C . GLY A 1 146 ? 6.071 4.612 -25.066 1.00 84.12 146 GLY A C 1
ATOM 1099 O O . GLY A 1 146 ? 7.249 4.345 -24.847 1.00 84.12 146 GLY A O 1
ATOM 1100 N N . SER A 1 147 ? 5.720 5.728 -25.709 1.00 79.88 147 SER A N 1
ATOM 1101 C CA . SER A 1 147 ? 6.686 6.688 -26.270 1.00 79.88 147 SER A CA 1
ATOM 1102 C C . SER A 1 147 ? 7.088 7.815 -25.314 1.00 79.88 147 SER A C 1
ATOM 1104 O O . SER A 1 147 ? 8.057 8.523 -25.583 1.00 79.88 147 SER A O 1
ATOM 1106 N N . MET A 1 148 ? 6.358 8.000 -24.212 1.00 84.94 148 MET A N 1
ATOM 1107 C CA . MET A 1 148 ? 6.657 9.033 -23.220 1.00 84.94 148 MET A CA 1
ATOM 1108 C C . MET A 1 148 ? 7.973 8.715 -22.501 1.00 84.94 148 MET A C 1
ATOM 1110 O O . MET A 1 148 ? 8.192 7.579 -22.085 1.00 84.94 148 MET A O 1
ATOM 1114 N N . ILE A 1 149 ? 8.834 9.725 -22.365 1.00 85.62 149 ILE A N 1
ATOM 1115 C CA . ILE A 1 149 ? 10.074 9.648 -21.593 1.00 85.62 149 ILE A CA 1
ATOM 1116 C C . ILE A 1 149 ? 9.897 10.521 -20.355 1.00 85.62 149 ILE A C 1
ATOM 1118 O O . ILE A 1 149 ? 9.767 11.739 -20.449 1.00 85.62 149 ILE A O 1
ATOM 1122 N N . ASP A 1 150 ? 9.896 9.876 -19.202 1.00 90.75 150 ASP A N 1
ATOM 1123 C CA . ASP A 1 150 ? 9.836 10.465 -17.872 1.00 90.75 150 ASP A CA 1
ATOM 1124 C C . ASP A 1 150 ? 10.723 9.653 -16.914 1.00 90.75 150 ASP A C 1
ATOM 1126 O O . ASP A 1 150 ? 11.372 8.680 -17.305 1.00 90.75 150 ASP A O 1
ATOM 1130 N N . VAL A 1 151 ? 10.784 10.061 -15.646 1.00 91.12 151 VAL A N 1
ATOM 1131 C CA . VAL A 1 151 ? 11.632 9.386 -14.653 1.00 91.12 151 VAL A CA 1
ATOM 1132 C C . VAL A 1 151 ? 11.243 7.913 -14.491 1.00 91.12 151 VAL A C 1
ATOM 1134 O O . VAL A 1 151 ? 12.126 7.062 -14.453 1.00 91.12 151 VAL A O 1
ATOM 1137 N N . ALA A 1 152 ? 9.946 7.595 -14.451 1.00 93.19 152 ALA A N 1
ATOM 1138 C CA . ALA A 1 152 ? 9.469 6.227 -14.255 1.00 93.19 152 ALA A CA 1
ATOM 1139 C C . ALA A 1 152 ? 9.857 5.310 -15.426 1.00 93.19 152 ALA A C 1
ATOM 1141 O O . ALA A 1 152 ? 10.448 4.256 -15.211 1.00 93.19 152 ALA A O 1
ATOM 1142 N N . THR A 1 153 ? 9.611 5.740 -16.664 1.00 94.62 153 THR A N 1
ATOM 1143 C CA . THR A 1 153 ? 9.943 4.983 -17.884 1.00 94.62 153 THR A CA 1
ATOM 1144 C C . THR A 1 153 ? 11.454 4.823 -18.090 1.00 94.62 153 THR A C 1
ATOM 1146 O O . THR A 1 153 ? 11.894 3.799 -18.617 1.00 94.62 153 THR A O 1
ATOM 1149 N N . ILE A 1 154 ? 12.273 5.801 -17.676 1.00 95.50 154 ILE A N 1
ATOM 1150 C CA . ILE A 1 154 ? 13.742 5.682 -17.678 1.00 95.50 154 ILE A CA 1
ATOM 1151 C C . ILE A 1 154 ? 14.193 4.668 -16.623 1.00 95.50 154 ILE A C 1
ATOM 1153 O O . ILE A 1 154 ? 14.990 3.783 -16.941 1.00 95.50 154 ILE A O 1
ATOM 1157 N N . SER A 1 155 ? 13.675 4.764 -15.394 1.00 95.00 155 SER A N 1
ATOM 1158 C CA . SER A 1 155 ? 13.968 3.802 -14.326 1.00 95.00 155 SER A CA 1
ATOM 1159 C C . SER A 1 155 ? 13.570 2.383 -14.729 1.00 95.00 155 SER A C 1
ATOM 1161 O O . SER A 1 155 ? 14.390 1.477 -14.626 1.00 95.00 155 SER A O 1
ATOM 1163 N N . GLY A 1 156 ? 12.370 2.198 -15.288 1.00 96.81 156 GLY A N 1
ATOM 1164 C CA . GLY A 1 156 ? 11.896 0.908 -15.789 1.00 96.81 156 GLY A CA 1
ATOM 1165 C C . GLY A 1 156 ? 12.833 0.293 -16.832 1.00 96.81 156 GLY A C 1
ATOM 1166 O O . GLY A 1 156 ? 13.254 -0.855 -16.672 1.00 96.81 156 GLY A O 1
ATOM 1167 N N . ARG A 1 157 ? 13.253 1.072 -17.845 1.00 96.00 157 ARG A N 1
ATOM 1168 C CA . ARG A 1 157 ? 14.244 0.619 -18.844 1.00 96.00 157 ARG A CA 1
ATOM 1169 C C . ARG A 1 157 ? 15.570 0.240 -18.206 1.00 96.00 157 ARG A C 1
ATOM 1171 O O . ARG A 1 157 ? 16.087 -0.836 -18.483 1.00 96.00 157 ARG A O 1
ATOM 1178 N N . SER A 1 158 ? 16.103 1.112 -17.353 1.00 96.50 158 SER A N 1
ATOM 1179 C CA . SER A 1 158 ? 17.382 0.896 -16.675 1.00 96.50 158 SER A CA 1
ATOM 1180 C C . SER A 1 158 ? 17.367 -0.405 -15.871 1.00 96.50 158 SER A C 1
ATOM 1182 O O . SER A 1 158 ? 18.263 -1.238 -16.000 1.00 96.50 158 SER A O 1
ATOM 1184 N N . THR A 1 159 ? 16.307 -0.623 -15.095 1.00 97.69 159 THR A N 1
ATOM 1185 C CA . THR A 1 159 ? 16.156 -1.801 -14.241 1.00 97.69 159 THR A CA 1
ATOM 1186 C C . THR A 1 159 ? 15.940 -3.066 -15.054 1.00 97.69 159 THR A C 1
ATOM 1188 O O . THR A 1 159 ? 16.584 -4.080 -14.774 1.00 97.69 159 THR A O 1
ATOM 1191 N N . ARG A 1 160 ? 15.130 -3.016 -16.116 1.00 97.88 160 ARG A N 1
ATOM 1192 C CA . ARG A 1 160 ? 14.996 -4.123 -17.070 1.00 97.88 160 ARG A CA 1
ATOM 1193 C C . ARG A 1 160 ? 16.348 -4.495 -17.676 1.00 97.88 160 ARG A C 1
ATOM 1195 O O . ARG A 1 160 ? 16.735 -5.660 -17.617 1.00 97.88 160 ARG A O 1
ATOM 1202 N N . ASP A 1 161 ? 17.081 -3.523 -18.212 1.00 97.06 161 ASP A N 1
ATOM 1203 C CA . ASP A 1 161 ? 18.360 -3.751 -18.892 1.00 97.06 161 ASP A CA 1
ATOM 1204 C C . ASP A 1 161 ? 19.412 -4.306 -17.926 1.00 97.06 161 ASP A C 1
ATOM 1206 O O . ASP A 1 161 ? 20.079 -5.295 -18.231 1.00 97.06 161 ASP A O 1
ATOM 1210 N N . ALA A 1 162 ? 19.495 -3.753 -16.713 1.00 97.25 162 ALA A N 1
ATOM 1211 C CA . ALA A 1 162 ? 20.361 -4.268 -15.655 1.00 97.25 162 ALA A CA 1
ATOM 1212 C C . ALA A 1 162 ? 20.005 -5.706 -15.242 1.00 97.25 162 ALA A C 1
ATOM 1214 O O . ALA A 1 162 ? 20.886 -6.488 -14.875 1.00 97.25 162 ALA A O 1
ATOM 1215 N N . THR A 1 163 ? 18.721 -6.060 -15.294 1.00 97.44 163 THR A N 1
ATOM 1216 C CA . THR A 1 163 ? 18.240 -7.399 -14.951 1.00 97.44 163 THR A CA 1
ATOM 1217 C C . THR A 1 163 ? 18.574 -8.409 -16.049 1.00 97.44 163 THR A C 1
ATOM 1219 O O . THR A 1 163 ? 19.075 -9.487 -15.732 1.00 97.44 163 THR A O 1
ATOM 1222 N N . ILE A 1 164 ? 18.406 -8.052 -17.330 1.00 96.62 164 ILE A N 1
ATOM 1223 C CA . ILE A 1 164 ? 18.741 -8.916 -18.480 1.00 96.62 164 ILE A CA 1
ATOM 1224 C C . ILE A 1 164 ? 20.178 -9.440 -18.386 1.00 96.62 164 ILE A C 1
ATOM 1226 O O . ILE A 1 164 ? 20.416 -10.618 -18.643 1.00 96.62 164 ILE A O 1
ATOM 1230 N N . LEU A 1 165 ? 21.125 -8.598 -17.960 1.00 96.62 165 LEU A N 1
ATOM 1231 C CA . LEU A 1 165 ? 22.540 -8.971 -17.818 1.00 96.62 165 LEU A CA 1
ATOM 1232 C C . LEU A 1 165 ? 22.796 -10.072 -16.773 1.00 96.62 165 LEU A C 1
ATOM 1234 O O . LEU A 1 165 ? 23.874 -10.662 -16.758 1.00 96.62 165 LEU A O 1
ATOM 1238 N N . LYS A 1 166 ? 21.830 -10.339 -15.889 1.00 97.31 166 LYS A N 1
ATOM 1239 C CA . LYS A 1 166 ? 21.914 -11.331 -14.806 1.00 97.31 166 LYS A CA 1
ATOM 1240 C C . LYS A 1 166 ? 21.054 -12.573 -15.059 1.00 97.31 166 LYS A C 1
ATOM 1242 O O . LYS A 1 166 ? 21.070 -13.491 -14.242 1.00 97.31 166 LYS A O 1
ATOM 1247 N N . MET A 1 167 ? 20.278 -12.595 -16.141 1.00 97.94 167 MET A N 1
ATOM 1248 C CA . MET A 1 167 ? 19.301 -13.645 -16.428 1.00 97.94 167 MET A CA 1
ATOM 1249 C C . MET A 1 167 ? 19.813 -14.629 -17.477 1.00 97.94 167 MET A C 1
ATOM 1251 O O . MET A 1 167 ? 20.551 -14.272 -18.393 1.00 97.94 167 MET A O 1
ATOM 1255 N N . ASN A 1 168 ? 19.356 -15.876 -17.387 1.00 98.25 168 ASN A N 1
ATOM 1256 C CA . ASN A 1 168 ? 19.501 -16.841 -18.473 1.00 98.25 168 ASN A CA 1
ATOM 1257 C C . ASN A 1 168 ? 18.337 -16.746 -19.482 1.00 98.25 168 ASN A C 1
ATOM 1259 O O . ASN A 1 168 ? 17.322 -16.088 -19.243 1.00 98.25 168 ASN A O 1
ATOM 1263 N N . ALA A 1 169 ? 18.465 -17.444 -20.615 1.00 97.81 169 ALA A N 1
ATOM 1264 C CA . ALA A 1 169 ? 17.471 -17.414 -21.689 1.00 97.81 169 ALA A CA 1
ATOM 1265 C C . ALA A 1 169 ? 16.066 -17.868 -21.244 1.00 97.81 169 ALA A C 1
ATOM 1267 O O . ALA A 1 169 ? 15.074 -17.287 -21.681 1.00 97.81 169 ALA A O 1
ATOM 1268 N N . ALA A 1 170 ? 15.974 -18.862 -20.354 1.00 98.25 170 ALA A N 1
ATOM 1269 C CA . ALA A 1 170 ? 14.692 -19.349 -19.846 1.00 98.25 170 ALA A CA 1
ATOM 1270 C C . ALA A 1 170 ? 13.997 -18.297 -18.969 1.00 98.25 170 ALA A C 1
ATOM 1272 O O . ALA A 1 170 ? 12.805 -18.051 -19.131 1.00 98.25 170 ALA A O 1
ATOM 1273 N N . GLN A 1 171 ? 14.747 -17.619 -18.096 1.00 98.38 171 GLN A N 1
ATOM 1274 C CA . GLN A 1 171 ? 14.221 -16.523 -17.281 1.00 98.38 171 GLN A CA 1
ATOM 1275 C C . GLN A 1 171 ? 13.745 -15.350 -18.143 1.00 98.38 171 GLN A C 1
ATOM 1277 O O . GLN A 1 171 ? 12.701 -14.774 -17.855 1.00 98.38 171 GLN A O 1
ATOM 1282 N N . ILE A 1 172 ? 14.480 -14.996 -19.204 1.00 98.19 172 ILE A N 1
ATOM 1283 C CA . ILE A 1 172 ? 14.081 -13.910 -20.116 1.00 98.19 172 ILE A CA 1
ATOM 1284 C C . ILE A 1 172 ? 12.789 -14.274 -20.858 1.00 98.19 172 ILE A C 1
ATOM 1286 O O . ILE A 1 172 ? 11.893 -13.438 -20.976 1.00 98.19 172 ILE A O 1
ATOM 1290 N N . ALA A 1 173 ? 12.680 -15.512 -21.348 1.00 98.38 173 ALA A N 1
ATOM 1291 C CA . ALA A 1 173 ? 11.471 -15.996 -22.010 1.00 98.38 173 ALA A CA 1
ATOM 1292 C C . ALA A 1 173 ? 10.261 -15.957 -21.064 1.00 98.38 173 ALA A C 1
ATOM 1294 O O . ALA A 1 173 ? 9.218 -15.418 -21.424 1.00 98.38 173 ALA A O 1
ATOM 1295 N N . GLU A 1 174 ? 10.428 -16.445 -19.833 1.00 98.56 174 GLU A N 1
ATOM 1296 C CA . GLU A 1 174 ? 9.384 -16.398 -18.810 1.00 98.56 174 GLU A CA 1
ATOM 1297 C C . GLU A 1 174 ? 8.967 -14.959 -18.479 1.00 98.56 174 GLU A C 1
ATOM 1299 O O . GLU A 1 174 ? 7.777 -14.651 -18.446 1.00 98.56 174 GLU A O 1
ATOM 1304 N N . ALA A 1 175 ? 9.922 -14.046 -18.290 1.00 98.38 175 ALA A N 1
ATOM 1305 C CA . ALA A 1 175 ? 9.611 -12.655 -17.982 1.00 98.38 175 ALA A CA 1
ATOM 1306 C C . ALA A 1 175 ? 8.801 -11.986 -19.103 1.00 98.38 175 ALA A C 1
ATOM 1308 O O . ALA A 1 175 ? 7.802 -11.324 -18.829 1.00 98.38 175 ALA A O 1
ATOM 1309 N N . ARG A 1 176 ? 9.166 -12.222 -20.370 1.00 98.38 176 ARG A N 1
ATOM 1310 C CA . ARG A 1 176 ? 8.405 -11.734 -21.533 1.00 98.38 176 ARG A CA 1
ATOM 1311 C C . ARG A 1 176 ? 6.997 -12.318 -21.598 1.00 98.38 176 ARG A C 1
ATOM 1313 O O . ARG A 1 176 ? 6.060 -11.579 -21.884 1.00 98.38 176 ARG A O 1
ATOM 1320 N N . ASN A 1 177 ? 6.834 -13.603 -21.283 1.00 98.62 177 ASN A N 1
ATOM 1321 C CA . ASN A 1 177 ? 5.510 -14.220 -21.197 1.00 98.62 177 ASN A CA 1
ATOM 1322 C C . ASN A 1 177 ? 4.655 -13.541 -20.118 1.00 98.62 177 ASN A C 1
ATOM 1324 O O . ASN A 1 177 ? 3.486 -13.252 -20.359 1.00 98.62 177 ASN A O 1
ATOM 1328 N N . ARG A 1 178 ? 5.236 -13.224 -18.953 1.00 98.56 178 ARG A N 1
ATOM 1329 C CA . ARG A 1 178 ? 4.525 -12.516 -17.876 1.00 98.56 178 ARG A CA 1
ATOM 1330 C C . ARG A 1 178 ? 4.183 -11.071 -18.213 1.00 98.56 178 ARG A C 1
ATOM 1332 O O . ARG A 1 178 ? 3.157 -10.596 -17.737 1.00 98.56 178 ARG A O 1
ATOM 1339 N N . VAL A 1 179 ? 5.013 -10.381 -18.997 1.00 98.50 179 VAL A N 1
ATOM 1340 C CA . VAL A 1 179 ? 4.686 -9.051 -19.539 1.00 98.50 179 VAL A CA 1
ATOM 1341 C C . VAL A 1 179 ? 3.483 -9.168 -20.470 1.00 98.50 179 VAL A C 1
ATOM 1343 O O . VAL A 1 179 ? 2.474 -8.516 -20.240 1.00 98.50 179 VAL A O 1
ATOM 1346 N N . ALA A 1 180 ? 3.542 -10.072 -21.454 1.00 98.06 180 ALA A N 1
ATOM 1347 C CA . ALA A 1 180 ? 2.465 -10.264 -22.426 1.00 98.06 180 ALA A CA 1
ATOM 1348 C C . ALA A 1 180 ? 1.137 -10.717 -21.791 1.00 98.06 180 ALA A C 1
ATOM 1350 O O . ALA A 1 180 ? 0.067 -10.404 -22.306 1.00 98.06 180 ALA A O 1
ATOM 1351 N N . ALA A 1 181 ? 1.199 -11.456 -20.681 1.00 98.25 181 ALA A N 1
ATOM 1352 C CA . ALA A 1 181 ? 0.027 -11.917 -19.940 1.00 98.25 181 ALA A CA 1
ATOM 1353 C C . ALA A 1 181 ? -0.505 -10.897 -18.917 1.00 98.25 181 ALA A C 1
ATOM 1355 O O . ALA A 1 181 ? -1.558 -11.133 -18.322 1.00 98.25 181 ALA A O 1
ATOM 1356 N N . PHE A 1 182 ? 0.215 -9.803 -18.653 1.00 98.25 182 PHE A N 1
ATOM 1357 C CA . PHE A 1 182 ? -0.194 -8.845 -17.636 1.00 98.25 182 PHE A CA 1
ATOM 1358 C C . PHE A 1 182 ? -1.401 -8.032 -18.105 1.00 98.25 182 PHE A C 1
ATOM 1360 O O . PHE A 1 182 ? -1.373 -7.371 -19.140 1.00 98.25 182 PHE A O 1
ATOM 1367 N N . VAL A 1 183 ? -2.453 -8.046 -17.290 1.00 97.81 183 VAL A N 1
ATOM 1368 C CA . VAL A 1 183 ? -3.638 -7.212 -17.474 1.00 97.81 183 VAL A CA 1
ATOM 1369 C C . VAL A 1 183 ? -3.795 -6.355 -16.221 1.00 97.81 183 VAL A C 1
ATOM 1371 O O . VAL A 1 183 ? -3.984 -6.919 -15.139 1.00 97.81 183 VAL A O 1
ATOM 1374 N N . PRO A 1 184 ? -3.722 -5.016 -16.339 1.00 97.50 184 PRO A N 1
ATOM 1375 C CA . PRO A 1 184 ? -3.975 -4.130 -15.217 1.00 97.50 184 PRO A CA 1
ATOM 1376 C C . PRO A 1 184 ? -5.346 -4.389 -14.591 1.00 97.50 184 PRO A C 1
ATOM 1378 O O . PRO A 1 184 ? -6.348 -4.499 -15.300 1.00 97.50 184 PRO A O 1
ATOM 1381 N N . HIS A 1 185 ? -5.408 -4.445 -13.265 1.00 96.19 185 HIS A N 1
ATOM 1382 C CA . HIS A 1 185 ? -6.657 -4.651 -12.542 1.00 96.19 185 HIS A CA 1
ATOM 1383 C C . HIS A 1 185 ? -6.740 -3.772 -11.297 1.00 96.19 185 HIS A C 1
ATOM 1385 O O . HIS A 1 185 ? -5.745 -3.480 -10.637 1.00 96.19 185 HIS A O 1
ATOM 1391 N N . GLN A 1 186 ? -7.963 -3.367 -10.959 1.00 93.12 186 GLN A N 1
ATOM 1392 C CA . GLN A 1 186 ? -8.244 -2.651 -9.719 1.00 93.12 186 GLN A CA 1
ATOM 1393 C C . GLN A 1 186 ? -8.129 -3.603 -8.517 1.00 93.12 186 GLN A C 1
ATOM 1395 O O . GLN A 1 186 ? -8.497 -4.777 -8.640 1.00 93.12 186 GLN A O 1
ATOM 1400 N N . PRO A 1 187 ? -7.625 -3.136 -7.363 1.00 92.06 187 PRO A N 1
ATOM 1401 C CA . PRO A 1 187 ? -7.628 -3.930 -6.144 1.00 92.06 187 PRO A CA 1
ATOM 1402 C C . PRO A 1 187 ? -9.049 -4.098 -5.606 1.00 92.06 187 PRO A C 1
ATOM 1404 O O . PRO A 1 187 ? -9.894 -3.206 -5.735 1.00 92.06 187 PRO A O 1
ATOM 1407 N N . GLN A 1 188 ? -9.307 -5.228 -4.955 1.00 88.88 188 GLN A N 1
ATOM 1408 C CA . GLN A 1 188 ? -10.500 -5.374 -4.133 1.00 88.88 188 GLN A CA 1
ATOM 1409 C C . GLN A 1 188 ? -10.353 -4.526 -2.865 1.00 88.88 188 GLN A C 1
ATOM 1411 O O . GLN A 1 188 ? -9.247 -4.206 -2.427 1.00 88.88 188 GLN A O 1
ATOM 1416 N N . LYS A 1 189 ? -11.475 -4.168 -2.232 1.00 84.19 189 LYS A N 1
ATOM 1417 C CA . LYS A 1 189 ? -11.448 -3.396 -0.978 1.00 84.19 189 LYS A CA 1
ATOM 1418 C C . LYS A 1 189 ? -10.656 -4.106 0.123 1.00 84.19 189 LYS A C 1
ATOM 1420 O O . LYS A 1 189 ? -9.947 -3.439 0.869 1.00 84.19 189 LYS A O 1
ATOM 1425 N N . SER A 1 190 ? -10.725 -5.435 0.172 1.00 84.62 190 SER A N 1
ATOM 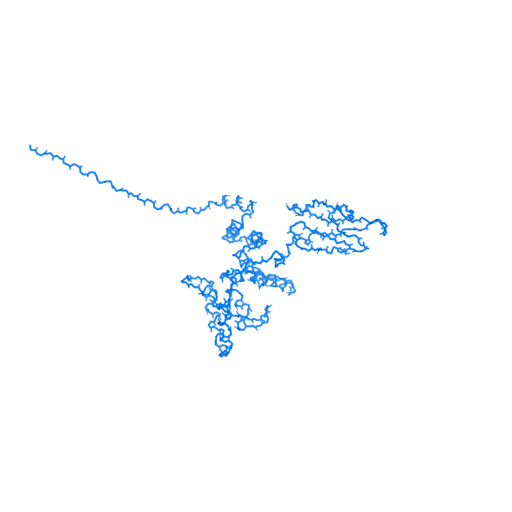1426 C CA . SER A 1 190 ? -9.953 -6.283 1.084 1.00 84.62 190 SER A CA 1
ATOM 1427 C C . SER A 1 190 ? -8.439 -6.234 0.864 1.00 84.62 190 SER A C 1
ATOM 1429 O O . SER A 1 190 ? -7.692 -6.547 1.787 1.00 84.62 190 SER A O 1
ATOM 1431 N N . ASP A 1 191 ? -7.980 -5.844 -0.329 1.00 88.88 191 ASP A N 1
ATOM 1432 C CA . ASP A 1 191 ? -6.551 -5.749 -0.653 1.00 88.88 191 ASP A CA 1
ATOM 1433 C C . ASP A 1 191 ? -5.942 -4.428 -0.157 1.00 88.88 191 ASP A C 1
ATOM 1435 O O . ASP A 1 191 ? -4.720 -4.299 -0.032 1.00 88.88 191 ASP A O 1
ATOM 1439 N N . LEU A 1 192 ? -6.783 -3.423 0.116 1.00 90.31 192 LEU A N 1
ATOM 1440 C CA . LEU A 1 192 ? -6.334 -2.118 0.582 1.00 90.31 192 LEU A CA 1
ATOM 1441 C C . LEU A 1 192 ? -5.851 -2.207 2.040 1.00 90.31 192 LEU A C 1
ATOM 1443 O O . LEU A 1 192 ? -6.537 -2.784 2.887 1.00 90.31 192 LEU A O 1
ATOM 1447 N N . PRO A 1 193 ? -4.698 -1.596 2.377 1.00 88.19 193 PRO A N 1
ATOM 1448 C CA . PRO A 1 193 ? -4.214 -1.531 3.744 1.00 88.19 193 PRO A CA 1
ATOM 1449 C C . PRO A 1 193 ? -5.256 -0.939 4.686 1.00 88.19 193 PRO A C 1
ATOM 1451 O O . PRO A 1 193 ? -5.907 0.063 4.372 1.00 88.19 193 PRO A O 1
ATOM 1454 N N . GLU A 1 194 ? -5.370 -1.534 5.874 1.00 87.12 194 GLU A N 1
ATOM 1455 C CA . GLU A 1 194 ? -6.317 -1.051 6.867 1.00 87.12 194 GLU A CA 1
ATOM 1456 C C . GLU A 1 194 ? -6.004 0.410 7.237 1.00 87.12 194 GLU A C 1
ATOM 1458 O O . GLU A 1 194 ? -4.854 0.746 7.550 1.00 87.12 194 GLU A O 1
ATOM 1463 N N . PRO A 1 195 ? -7.002 1.312 7.211 1.00 85.81 195 PRO A N 1
ATOM 1464 C CA . PRO A 1 195 ? -6.754 2.709 7.515 1.00 85.81 195 PRO A CA 1
ATOM 1465 C C . PRO A 1 195 ? -6.206 2.904 8.932 1.00 85.81 195 PRO A C 1
ATOM 1467 O O . PRO A 1 195 ? -6.765 2.411 9.906 1.00 85.81 195 PRO A O 1
ATOM 1470 N N . VAL A 1 196 ? -5.178 3.745 9.074 1.00 83.38 196 VAL A N 1
ATOM 1471 C CA . VAL A 1 196 ? -4.501 4.018 10.361 1.00 83.38 196 VAL A CA 1
ATOM 1472 C C . VAL A 1 196 ? -5.463 4.456 11.477 1.00 83.38 196 VAL A C 1
ATOM 1474 O O . VAL A 1 196 ? -5.217 4.210 12.656 1.00 83.38 196 VAL A O 1
ATOM 1477 N N . TRP A 1 197 ? -6.583 5.107 11.141 1.00 87.00 197 TRP A N 1
ATOM 1478 C CA . TRP A 1 197 ? -7.570 5.518 12.143 1.00 87.00 197 TRP A CA 1
ATOM 1479 C C . TRP A 1 197 ? -8.275 4.335 12.819 1.00 87.00 197 TRP A C 1
ATOM 1481 O O . TRP A 1 197 ? -8.744 4.508 13.941 1.00 87.00 197 TRP A O 1
ATOM 1491 N N . VAL A 1 198 ? -8.314 3.149 12.203 1.00 91.06 198 VAL A N 1
ATOM 1492 C CA . VAL A 1 198 ? -8.922 1.946 12.795 1.00 91.06 198 VAL A CA 1
ATOM 1493 C C . VAL A 1 198 ? -8.193 1.546 14.077 1.00 91.06 198 VAL A C 1
ATOM 1495 O O . VAL A 1 198 ? -8.837 1.245 15.074 1.00 91.06 198 VAL A O 1
ATOM 1498 N N . GLN A 1 199 ? -6.864 1.691 14.121 1.00 89.31 199 GLN A N 1
ATOM 1499 C CA . GLN A 1 199 ? -6.046 1.424 15.316 1.00 89.31 199 GLN A CA 1
ATOM 1500 C C . GLN A 1 199 ? -6.361 2.358 16.503 1.00 89.31 199 GLN A C 1
ATOM 1502 O O . GLN A 1 199 ? -5.900 2.141 17.626 1.00 89.31 199 GLN A O 1
ATOM 1507 N N . LYS A 1 200 ? -7.130 3.431 16.270 1.00 92.62 200 LYS A N 1
ATOM 1508 C CA . LYS A 1 200 ? -7.603 4.346 17.318 1.00 92.62 200 LYS A CA 1
ATOM 1509 C C . LYS A 1 200 ? -8.915 3.885 17.955 1.00 92.62 200 LYS A C 1
ATOM 1511 O O . LYS A 1 200 ? -9.354 4.524 18.911 1.00 92.62 200 LYS A O 1
ATOM 1516 N N . ILE A 1 201 ? -9.544 2.828 17.442 1.00 94.31 201 ILE A N 1
ATOM 1517 C CA . ILE A 1 201 ? -10.686 2.171 18.077 1.00 94.31 201 ILE A CA 1
ATOM 1518 C C . ILE A 1 201 ? -10.129 1.183 19.099 1.00 94.31 201 ILE A C 1
ATOM 1520 O O . ILE A 1 201 ? -9.407 0.255 18.746 1.00 94.31 20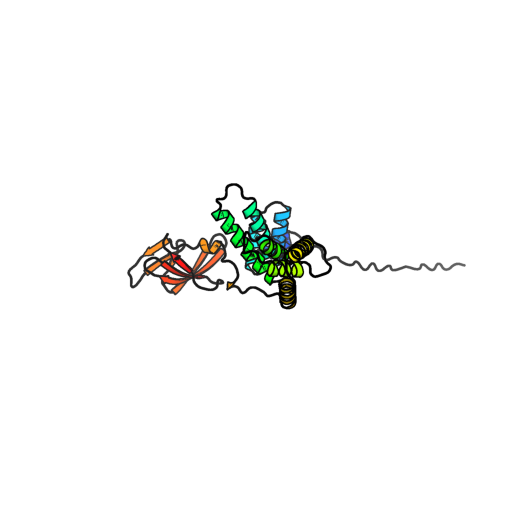1 ILE A O 1
ATOM 1524 N N . LYS A 1 202 ? -10.423 1.414 20.376 1.00 95.25 202 LYS A N 1
ATOM 1525 C CA . LYS A 1 202 ? -9.864 0.669 21.500 1.00 95.25 202 LYS A CA 1
ATOM 1526 C C . LYS A 1 202 ? -10.956 0.267 22.475 1.00 95.25 202 LYS A C 1
ATOM 1528 O O . LYS A 1 202 ? -11.828 1.071 22.816 1.00 95.25 202 LYS A O 1
ATOM 1533 N N . LEU A 1 203 ? -10.848 -0.967 22.951 1.00 96.50 203 LEU A N 1
ATOM 1534 C CA . LEU A 1 203 ? -11.605 -1.465 24.087 1.00 96.50 203 LEU A CA 1
ATOM 1535 C C . LEU A 1 203 ? -11.005 -0.880 25.371 1.00 96.50 203 LEU A C 1
ATOM 1537 O O . LEU A 1 203 ? -9.824 -1.062 25.647 1.00 96.50 203 LEU A O 1
ATOM 1541 N N . ALA A 1 204 ? -11.813 -0.144 26.123 1.00 95.62 204 ALA A N 1
ATOM 1542 C CA . ALA A 1 204 ? -11.440 0.480 27.389 1.00 95.62 204 ALA A CA 1
ATOM 1543 C C . ALA A 1 204 ? -11.856 -0.358 28.607 1.00 95.62 204 ALA A C 1
ATOM 1545 O O . ALA A 1 204 ? -11.297 -0.187 29.685 1.00 95.62 204 ALA A O 1
ATOM 1546 N N . GLY A 1 205 ? -12.834 -1.249 28.452 1.00 96.31 205 GLY A N 1
ATOM 1547 C CA . GLY A 1 205 ? -13.281 -2.119 29.531 1.00 96.31 205 GLY A CA 1
ATOM 1548 C C . GLY A 1 205 ? -14.413 -3.038 29.105 1.00 96.31 205 GLY A C 1
ATOM 1549 O O . GLY A 1 205 ? -15.132 -2.751 28.147 1.00 96.31 205 GLY A O 1
ATOM 1550 N N . ILE A 1 206 ? -14.571 -4.128 29.849 1.00 96.94 206 ILE A N 1
ATOM 1551 C CA . ILE A 1 206 ? -15.730 -5.016 29.791 1.00 96.94 206 ILE A CA 1
ATOM 1552 C C . ILE A 1 206 ? -16.298 -5.112 31.206 1.00 96.94 206 ILE A C 1
ATOM 1554 O O . ILE A 1 206 ? -15.545 -5.234 32.172 1.00 96.94 206 ILE A O 1
ATOM 1558 N N . SER A 1 207 ? -17.617 -5.038 31.336 1.00 95.94 207 SER A N 1
ATOM 1559 C CA . SER A 1 207 ? -18.328 -5.191 32.606 1.00 95.94 207 SER A CA 1
ATOM 1560 C C . SER A 1 207 ? -19.570 -6.068 32.433 1.00 95.94 207 SER A C 1
ATOM 1562 O O . SER A 1 207 ? -19.896 -6.486 31.322 1.00 95.94 207 SER A O 1
ATOM 1564 N N . GLY A 1 208 ? -20.258 -6.362 33.537 1.00 94.81 208 GLY A N 1
ATOM 1565 C CA . GLY A 1 208 ? -21.447 -7.213 33.544 1.00 94.81 208 GLY A CA 1
ATOM 1566 C C . GLY A 1 208 ? -21.146 -8.676 33.870 1.00 94.81 208 GLY A C 1
ATOM 1567 O O . GLY A 1 208 ? -20.040 -9.029 34.283 1.00 94.81 208 GLY A O 1
ATOM 1568 N N . THR A 1 209 ? -22.164 -9.521 33.734 1.00 94.06 209 THR A N 1
ATOM 1569 C CA . THR A 1 209 ? -22.085 -10.962 34.010 1.00 94.06 209 THR A CA 1
ATOM 1570 C C . THR A 1 209 ? -21.756 -11.733 32.729 1.00 94.06 209 THR A C 1
ATOM 1572 O O . THR A 1 209 ? -21.880 -11.179 31.637 1.00 94.06 209 THR A O 1
ATOM 1575 N N . PRO A 1 210 ? -21.360 -13.017 32.807 1.00 90.38 210 PRO A N 1
ATOM 1576 C CA . PRO A 1 210 ? -21.131 -13.831 31.612 1.00 90.38 210 PRO A CA 1
ATOM 1577 C C . PRO A 1 210 ? -22.320 -13.872 30.639 1.00 90.38 210 PRO A C 1
ATOM 1579 O O . PRO A 1 210 ? -22.091 -13.876 29.432 1.00 90.38 210 PRO A O 1
ATOM 1582 N N . ASP A 1 211 ? -23.552 -13.835 31.158 1.00 91.50 211 ASP A N 1
ATOM 1583 C CA . ASP A 1 211 ? -24.789 -13.883 30.363 1.00 91.50 211 ASP A CA 1
ATOM 1584 C C . ASP A 1 211 ? -25.212 -12.515 29.808 1.00 91.50 211 ASP A C 1
ATOM 1586 O O . ASP A 1 211 ? -26.004 -12.444 28.870 1.00 91.50 211 ASP A O 1
ATOM 1590 N N . HIS A 1 212 ? -24.693 -11.421 30.374 1.00 94.88 212 HIS A N 1
ATOM 1591 C CA . HIS A 1 212 ? -24.998 -10.064 29.936 1.00 94.88 212 HIS A CA 1
ATOM 1592 C C . HIS A 1 212 ? -23.796 -9.143 30.174 1.00 94.88 212 HIS A C 1
ATOM 1594 O O . HIS A 1 212 ? -23.594 -8.606 31.268 1.00 94.88 212 HIS A O 1
ATOM 1600 N N . ARG A 1 213 ? -22.989 -8.973 29.122 1.00 96.44 213 ARG A N 1
ATOM 1601 C CA . ARG A 1 213 ? -21.775 -8.152 29.132 1.00 96.44 213 ARG A CA 1
ATOM 1602 C C . ARG A 1 213 ? -21.988 -6.819 28.428 1.00 96.44 213 ARG A C 1
ATOM 1604 O O . ARG A 1 213 ? -22.687 -6.749 27.423 1.00 96.44 213 ARG A O 1
ATOM 1611 N N . PHE A 1 214 ? -21.266 -5.813 28.902 1.00 97.56 214 PHE A N 1
ATOM 1612 C CA . PHE A 1 214 ? -21.147 -4.501 28.279 1.00 97.56 214 PHE A CA 1
ATOM 1613 C C . PHE A 1 214 ? -19.693 -4.241 27.908 1.00 97.56 214 PHE A C 1
ATOM 1615 O O . PHE A 1 214 ? -18.783 -4.558 28.674 1.00 97.56 214 PHE A O 1
ATOM 1622 N N . ALA A 1 215 ? -19.475 -3.627 26.752 1.00 97.62 215 ALA A N 1
ATOM 1623 C CA . ALA A 1 215 ? -18.166 -3.197 26.290 1.00 97.62 215 ALA A CA 1
ATOM 1624 C C . ALA A 1 215 ? -18.079 -1.674 26.287 1.00 97.62 215 ALA A C 1
ATOM 1626 O O . ALA A 1 215 ? -19.004 -0.997 25.851 1.00 97.62 215 ALA A O 1
ATOM 1627 N N . ILE A 1 216 ? -16.947 -1.122 26.713 1.00 96.75 216 ILE A N 1
ATOM 1628 C CA . ILE A 1 216 ? -16.654 0.305 26.575 1.00 96.75 216 ILE A CA 1
ATOM 1629 C C . ILE A 1 216 ? -15.654 0.466 25.436 1.00 96.75 216 ILE A C 1
ATOM 1631 O O . ILE A 1 216 ? -14.489 0.115 25.587 1.00 96.75 216 ILE A O 1
ATOM 1635 N N . ILE A 1 217 ? -16.080 1.015 24.302 1.00 96.31 217 ILE A N 1
ATOM 1636 C CA . ILE A 1 217 ? -15.232 1.257 23.127 1.00 96.31 217 ILE A CA 1
ATOM 1637 C C . ILE A 1 217 ? -15.179 2.764 22.889 1.00 96.31 217 ILE A C 1
ATOM 1639 O O . ILE A 1 217 ? -16.212 3.398 22.682 1.00 96.31 217 ILE A O 1
ATOM 1643 N N . ASN A 1 218 ? -13.987 3.363 22.947 1.00 94.12 218 ASN A N 1
ATOM 1644 C CA . ASN A 1 218 ? -13.783 4.816 22.808 1.00 94.12 218 ASN A CA 1
ATOM 1645 C C . ASN A 1 218 ? -14.776 5.665 23.638 1.00 94.12 218 ASN A C 1
ATOM 1647 O O . ASN A 1 218 ? -15.391 6.601 23.124 1.00 94.12 218 ASN A O 1
ATOM 1651 N N . ASN A 1 219 ? -14.924 5.338 24.928 1.00 91.44 219 ASN A N 1
ATOM 1652 C CA . ASN A 1 219 ? -15.827 5.999 25.886 1.00 91.44 219 ASN A CA 1
ATOM 1653 C C . ASN A 1 219 ? -17.328 5.891 25.552 1.00 91.44 219 ASN A C 1
ATOM 1655 O O . ASN A 1 219 ? -18.131 6.697 26.023 1.00 91.44 219 ASN A O 1
ATOM 1659 N N . ARG A 1 220 ? -17.723 4.908 24.741 1.00 95.50 220 ARG A N 1
ATOM 1660 C CA . ARG A 1 220 ? -19.124 4.554 24.493 1.00 95.50 220 ARG A CA 1
ATOM 1661 C C . ARG A 1 220 ? -19.387 3.141 24.980 1.00 95.50 220 ARG A C 1
ATOM 1663 O O . ARG A 1 220 ? -18.578 2.255 24.727 1.00 95.50 220 ARG A O 1
ATOM 1670 N N . THR A 1 221 ? -20.507 2.958 25.664 1.00 96.88 221 THR A N 1
ATOM 1671 C CA . THR A 1 221 ? -20.988 1.640 26.081 1.00 96.88 221 THR A CA 1
ATOM 1672 C C . THR A 1 221 ? -21.708 0.969 24.916 1.00 96.88 221 THR A C 1
ATOM 1674 O O . THR A 1 221 ? -22.463 1.634 24.211 1.00 96.88 221 THR A O 1
ATOM 1677 N N . PHE A 1 222 ? -21.457 -0.322 24.735 1.00 97.94 222 PHE A N 1
ATOM 1678 C CA . PHE A 1 222 ? -22.087 -1.193 23.751 1.00 97.94 222 PHE A CA 1
ATOM 1679 C C . PHE A 1 222 ? -22.585 -2.467 24.434 1.00 97.94 222 PHE A C 1
ATOM 1681 O O . PHE A 1 222 ? -21.864 -3.065 25.238 1.00 97.94 222 PHE A O 1
ATOM 1688 N N . GLU A 1 223 ? -23.770 -2.909 24.042 1.00 97.75 223 GLU A N 1
ATOM 1689 C CA . GLU A 1 223 ? -24.258 -4.277 24.180 1.00 97.75 223 GLU A CA 1
ATOM 1690 C C . GLU A 1 223 ? -23.969 -5.088 22.905 1.00 97.75 223 GLU A C 1
ATOM 1692 O O . GLU A 1 223 ? -23.527 -4.569 21.873 1.00 97.75 223 GLU A O 1
ATOM 1697 N N . LYS A 1 224 ? -24.186 -6.405 22.966 1.00 97.12 224 LYS A N 1
ATOM 1698 C CA . LYS A 1 224 ? -24.103 -7.263 21.780 1.00 97.12 224 LYS A CA 1
ATOM 1699 C C . LYS A 1 224 ? -25.241 -6.916 20.812 1.00 97.12 224 LYS A C 1
ATOM 1701 O O . LYS A 1 224 ? -26.405 -7.002 21.179 1.00 97.12 224 LYS A O 1
ATOM 1706 N N . GLY A 1 225 ? -24.900 -6.628 19.559 1.00 96.94 225 GLY A N 1
ATOM 1707 C CA . GLY A 1 225 ? -25.832 -6.218 18.505 1.00 96.94 225 GLY A CA 1
ATOM 1708 C C . GLY A 1 225 ? -25.963 -4.702 18.349 1.00 96.94 225 GLY A C 1
ATOM 1709 O O . GLY A 1 225 ? -26.581 -4.245 17.389 1.00 96.94 225 GLY A O 1
ATOM 1710 N N . ASP A 1 226 ? -25.363 -3.911 19.244 1.00 97.69 226 ASP A N 1
ATOM 1711 C CA . ASP A 1 226 ? -25.419 -2.454 19.149 1.00 97.69 226 ASP A CA 1
ATOM 1712 C C . ASP A 1 226 ? -24.627 -1.929 17.957 1.00 97.69 226 ASP A C 1
ATOM 1714 O O . ASP A 1 226 ? -23.477 -2.311 17.720 1.00 97.69 226 ASP A O 1
ATOM 1718 N N . GLN A 1 227 ? -25.208 -0.948 17.271 1.00 97.25 227 GLN A N 1
ATOM 1719 C CA . GLN A 1 227 ? -24.559 -0.196 16.207 1.00 97.25 227 GLN A CA 1
ATOM 1720 C C . GLN A 1 227 ? -24.576 1.297 16.540 1.00 97.25 227 GLN A C 1
ATOM 1722 O O . GLN A 1 227 ? -25.629 1.892 16.765 1.00 97.25 227 GLN A O 1
ATOM 1727 N N . THR A 1 228 ? -23.402 1.932 16.573 1.00 94.94 228 THR A N 1
ATOM 1728 C CA . THR A 1 228 ? -23.285 3.352 16.928 1.00 94.94 228 THR A CA 1
ATOM 1729 C C . THR A 1 228 ? -22.165 4.055 16.175 1.00 94.94 228 THR A C 1
ATOM 1731 O O . THR A 1 228 ? -21.096 3.498 15.922 1.00 94.94 228 THR A O 1
ATOM 1734 N N . ALA A 1 229 ? -22.402 5.326 15.845 1.00 94.88 229 ALA A N 1
ATOM 1735 C CA . ALA A 1 229 ? -21.389 6.195 15.267 1.00 94.88 229 ALA A CA 1
ATOM 1736 C C . ALA A 1 229 ? -20.366 6.640 16.327 1.00 94.88 229 ALA A C 1
ATOM 1738 O O . ALA A 1 229 ? -20.689 7.353 17.282 1.00 94.88 229 ALA A O 1
ATOM 1739 N N . LEU A 1 230 ? -19.102 6.282 16.116 1.00 94.19 230 LEU A N 1
ATOM 1740 C CA . LEU A 1 230 ? -17.959 6.761 16.881 1.00 94.19 230 LEU A CA 1
ATOM 1741 C C . LEU A 1 230 ? -17.275 7.917 16.153 1.00 94.19 230 LEU A C 1
ATOM 1743 O O . LEU A 1 230 ? -17.082 7.894 14.937 1.00 94.19 230 LEU A O 1
ATOM 1747 N N . LYS A 1 231 ? -16.867 8.936 16.913 1.00 92.38 231 LYS A N 1
ATOM 1748 C CA . LYS A 1 231 ? -16.011 10.011 16.405 1.00 92.38 231 LYS A CA 1
ATOM 1749 C C . LYS A 1 231 ? -14.547 9.615 16.601 1.00 92.38 231 LYS A C 1
ATOM 1751 O O . LYS A 1 231 ? -14.066 9.575 17.729 1.00 92.38 231 LYS A O 1
ATOM 1756 N N . ILE A 1 232 ? -13.843 9.353 15.503 1.00 89.69 232 ILE A N 1
ATOM 1757 C CA . ILE A 1 232 ? -12.422 8.994 15.476 1.00 89.69 232 ILE A CA 1
ATOM 1758 C C . ILE A 1 232 ? -11.645 10.127 14.800 1.00 89.69 232 ILE A C 1
ATOM 1760 O O . ILE A 1 232 ? -11.535 10.204 13.575 1.00 89.69 232 ILE A O 1
ATOM 1764 N N . GLY A 1 233 ? -11.122 11.047 15.614 1.00 83.00 233 GLY A N 1
ATOM 1765 C CA . GLY A 1 233 ? -10.553 12.301 15.116 1.00 83.00 233 GLY A CA 1
ATOM 1766 C C . GLY A 1 233 ? -11.621 13.140 14.407 1.00 83.00 233 GLY A C 1
ATOM 1767 O O . GLY A 1 233 ? -12.626 13.511 15.013 1.00 83.00 233 GLY A O 1
ATOM 1768 N N . GLU A 1 234 ? -11.411 13.419 13.121 1.00 78.81 234 GLU A N 1
ATOM 1769 C CA . GLU A 1 234 ? -12.363 14.150 12.270 1.00 78.81 234 GLU A CA 1
ATOM 1770 C C . GLU A 1 234 ? -13.408 13.239 11.608 1.00 78.81 234 GLU A C 1
ATOM 1772 O O . GLU A 1 234 ? -14.411 13.726 11.090 1.00 78.81 234 GLU A O 1
ATOM 1777 N N . LYS A 1 235 ? -13.208 11.914 11.628 1.00 82.31 235 LYS A N 1
ATOM 1778 C CA . LYS A 1 235 ? -14.130 10.958 11.008 1.00 82.31 235 LYS A CA 1
ATOM 1779 C C . LYS A 1 235 ? -15.243 10.568 11.975 1.00 82.31 235 LYS A C 1
ATOM 1781 O O . LYS A 1 235 ? -15.001 10.351 13.162 1.00 82.31 235 LYS A O 1
ATOM 1786 N N . ARG A 1 236 ? -16.457 10.419 11.449 1.00 91.19 236 ARG A N 1
ATOM 1787 C CA . ARG A 1 236 ? -17.518 9.629 12.080 1.00 91.19 236 ARG A CA 1
ATOM 1788 C C . ARG A 1 236 ? -17.596 8.293 11.363 1.00 91.19 236 ARG A C 1
ATOM 1790 O O . ARG A 1 236 ? -17.650 8.274 10.139 1.00 91.19 236 ARG A O 1
ATOM 1797 N N . VAL A 1 237 ? -17.552 7.212 12.126 1.00 93.38 237 VAL A N 1
ATOM 1798 C CA . VAL A 1 237 ? -17.571 5.841 11.610 1.00 93.38 237 VAL A CA 1
ATOM 1799 C C . VAL A 1 237 ? -18.558 5.033 12.422 1.00 93.38 237 VAL A C 1
ATOM 1801 O O . VAL A 1 237 ? -18.598 5.154 13.645 1.00 93.38 237 VAL A O 1
ATOM 1804 N N . THR A 1 238 ? -19.363 4.228 11.753 1.00 96.56 238 THR A N 1
ATOM 1805 C CA . THR A 1 238 ? -20.328 3.372 12.427 1.00 96.56 238 THR A CA 1
ATOM 1806 C C . THR A 1 238 ? -19.660 2.062 12.815 1.00 96.56 238 THR A C 1
ATOM 1808 O O . THR A 1 238 ? -19.093 1.376 11.965 1.00 96.56 238 THR A O 1
ATOM 1811 N N . VAL A 1 239 ? -19.711 1.727 14.101 1.00 97.25 239 VAL A N 1
ATOM 1812 C CA . VAL A 1 239 ? -19.179 0.481 14.657 1.00 97.25 239 VAL A CA 1
ATOM 1813 C C . VAL A 1 239 ? -20.343 -0.372 15.131 1.00 97.25 239 VAL A C 1
ATOM 1815 O O . VAL A 1 239 ? -21.227 0.131 15.823 1.00 97.25 239 VAL A O 1
ATOM 1818 N N . HIS A 1 240 ? -20.329 -1.647 14.756 1.00 98.12 240 HIS A N 1
ATOM 1819 C CA . HIS A 1 240 ? -21.294 -2.649 15.188 1.00 98.12 240 HIS A CA 1
ATOM 1820 C C . HIS A 1 240 ? -20.590 -3.645 16.114 1.00 98.12 240 HIS A C 1
ATOM 1822 O O . HIS A 1 240 ? -19.595 -4.266 15.735 1.00 98.12 240 HIS A O 1
ATOM 1828 N N . CYS A 1 241 ? -21.086 -3.764 17.341 1.00 97.94 241 CYS A N 1
ATOM 1829 C CA . CYS A 1 241 ? -20.632 -4.724 18.336 1.00 97.94 241 CYS A CA 1
ATOM 1830 C C . CYS A 1 241 ? -21.275 -6.088 18.062 1.00 97.94 241 CYS A C 1
ATOM 1832 O O . CYS A 1 241 ? -22.467 -6.270 18.279 1.00 97.94 241 CYS A O 1
ATOM 1834 N N . LEU A 1 242 ? -20.501 -7.053 17.567 1.00 98.00 242 LEU A N 1
ATOM 1835 C CA . LEU A 1 242 ? -21.020 -8.363 17.155 1.00 98.00 242 LEU A CA 1
ATOM 1836 C C . LEU A 1 242 ? -20.994 -9.382 18.298 1.00 98.00 242 LEU A C 1
ATOM 1838 O O . LEU A 1 242 ? -21.877 -10.235 18.408 1.00 98.00 242 LEU A O 1
ATOM 1842 N N . GLU A 1 243 ? -19.970 -9.308 19.146 1.00 97.38 243 GLU A N 1
ATOM 1843 C CA . GLU A 1 243 ? -19.751 -10.246 20.242 1.00 97.38 243 GLU A CA 1
ATOM 1844 C C . GLU A 1 243 ? -18.934 -9.583 21.358 1.00 97.38 243 GLU A C 1
ATOM 1846 O O . GLU A 1 243 ? -17.948 -8.901 21.079 1.00 97.38 243 GLU A O 1
ATOM 1851 N N . ILE A 1 244 ? -19.307 -9.821 22.619 1.00 97.75 244 ILE A N 1
ATOM 1852 C CA . ILE A 1 244 ? -18.550 -9.386 23.801 1.00 97.75 244 ILE A CA 1
ATOM 1853 C C . ILE A 1 244 ? -18.121 -10.644 24.557 1.00 97.75 244 ILE A C 1
ATOM 1855 O O . ILE A 1 244 ? -18.964 -11.410 25.024 1.00 97.75 244 ILE A O 1
ATOM 1859 N N . ARG A 1 245 ? -16.810 -10.864 24.653 1.00 95.81 245 ARG A N 1
ATOM 1860 C CA . ARG A 1 245 ? -16.179 -12.023 25.301 1.00 95.81 245 ARG A CA 1
ATOM 1861 C C . ARG A 1 245 ? -15.634 -11.639 26.674 1.00 95.81 245 ARG A C 1
ATOM 1863 O O . ARG A 1 245 ? -15.905 -10.559 27.191 1.00 95.81 245 ARG A O 1
ATOM 1870 N N . GLU A 1 246 ? -14.869 -12.538 27.287 1.00 93.88 246 GLU A N 1
ATOM 1871 C CA . GLU A 1 246 ? -14.260 -12.286 28.594 1.00 93.88 246 GLU A CA 1
ATOM 1872 C C . GLU A 1 246 ? -13.231 -11.159 28.583 1.00 93.88 246 GLU A C 1
ATOM 1874 O O . GLU A 1 246 ? -13.255 -10.292 29.453 1.00 93.88 246 GLU A O 1
ATOM 1879 N N . SER A 1 247 ? -12.370 -11.153 27.571 1.00 94.88 247 SER A N 1
ATOM 1880 C CA . SER A 1 247 ? -11.231 -10.239 27.463 1.00 94.88 247 SER A CA 1
ATOM 1881 C C . SER A 1 247 ? -11.141 -9.542 26.103 1.00 94.88 247 SER A C 1
ATOM 1883 O O . SER A 1 247 ? -10.153 -8.858 25.815 1.00 94.88 247 SER A O 1
ATOM 1885 N N . SER A 1 248 ? -12.162 -9.697 25.257 1.00 97.50 248 SER A N 1
ATOM 1886 C CA . SER A 1 248 ? -12.192 -9.109 23.921 1.00 97.50 248 SER A CA 1
ATOM 1887 C C . SER A 1 248 ? -13.602 -8.807 23.420 1.00 97.50 248 SER A C 1
ATOM 1889 O O . SER A 1 248 ? -14.601 -9.280 23.961 1.00 97.50 248 SER A O 1
ATOM 1891 N N . VAL A 1 249 ? -13.678 -7.996 22.368 1.00 97.94 249 VAL A N 1
ATOM 1892 C CA . VAL A 1 249 ? -14.917 -7.645 21.670 1.00 97.94 249 VAL A CA 1
ATOM 1893 C C . VAL A 1 249 ? -14.692 -7.799 20.176 1.00 97.94 249 VAL A C 1
ATOM 1895 O O . VAL A 1 249 ? -13.729 -7.256 19.634 1.00 97.94 249 VAL A O 1
ATOM 1898 N N . VAL A 1 250 ? -15.594 -8.508 19.503 1.00 98.19 250 VAL A N 1
ATOM 1899 C CA . VAL A 1 250 ? -15.611 -8.601 18.043 1.00 98.19 250 VAL A CA 1
ATOM 1900 C C . VAL A 1 250 ? -16.512 -7.505 17.491 1.00 98.19 250 VAL A C 1
ATOM 1902 O O . VAL A 1 250 ? -17.691 -7.425 17.839 1.00 98.19 250 VAL A O 1
ATOM 1905 N N . ILE A 1 251 ? -15.964 -6.677 16.608 1.00 97.88 251 ILE A N 1
ATOM 1906 C CA . ILE A 1 251 ? -16.687 -5.590 15.948 1.00 97.88 251 ILE A CA 1
ATOM 1907 C C . ILE A 1 251 ? -16.625 -5.712 14.426 1.00 97.88 251 ILE A C 1
ATOM 1909 O O . ILE A 1 251 ? -15.660 -6.243 13.869 1.00 97.88 251 ILE A O 1
ATOM 1913 N N . SER A 1 252 ? -17.615 -5.150 13.740 1.00 97.19 252 SER A N 1
ATOM 1914 C CA . SER A 1 252 ? -17.481 -4.724 12.345 1.00 97.19 252 SER A CA 1
ATOM 1915 C C . SER A 1 252 ? -17.569 -3.203 12.253 1.00 97.19 252 SER A C 1
ATOM 1917 O O . SER A 1 252 ? -18.078 -2.527 13.151 1.00 97.19 252 SER A O 1
ATOM 1919 N N . ILE A 1 253 ? -17.005 -2.650 11.182 1.00 95.00 253 ILE A N 1
ATOM 1920 C CA . ILE A 1 253 ? -16.975 -1.210 10.942 1.00 95.00 253 ILE A CA 1
ATOM 1921 C C . ILE A 1 253 ? -17.563 -0.970 9.561 1.00 95.00 253 ILE A C 1
ATOM 1923 O O . ILE A 1 253 ? -17.124 -1.575 8.584 1.00 95.00 253 ILE A O 1
ATOM 1927 N N . GLU A 1 254 ? -18.558 -0.095 9.478 1.00 92.62 254 GLU A N 1
ATOM 1928 C CA . GLU A 1 254 ? -19.216 0.214 8.214 1.00 92.62 254 GLU A CA 1
ATOM 1929 C C . GLU A 1 254 ? -18.201 0.729 7.181 1.00 92.62 254 GLU A C 1
ATOM 1931 O O . GLU A 1 254 ? -17.405 1.632 7.455 1.00 92.62 254 GLU A O 1
ATOM 1936 N N . GLY A 1 255 ? -18.223 0.132 5.988 1.00 85.12 255 GLY A N 1
ATOM 1937 C CA . GLY A 1 255 ? -17.311 0.463 4.893 1.00 85.12 255 GLY A CA 1
ATOM 1938 C C . GLY A 1 255 ? -15.962 -0.264 4.914 1.00 85.12 255 GLY A C 1
ATOM 1939 O O . GLY A 1 255 ? -15.170 -0.030 4.003 1.00 85.12 255 GLY A O 1
ATOM 1940 N N . LEU A 1 256 ? -15.702 -1.141 5.893 1.00 87.38 256 LEU A N 1
ATOM 1941 C CA . LEU A 1 256 ? -14.520 -2.007 5.932 1.00 87.38 256 LEU A CA 1
ATOM 1942 C C . LEU A 1 256 ? -14.918 -3.485 5.928 1.00 87.38 256 LEU A C 1
ATOM 1944 O O . LEU A 1 256 ? -15.797 -3.903 6.680 1.00 87.38 256 LEU A O 1
ATOM 1948 N N . ASP A 1 257 ? -14.220 -4.285 5.125 1.00 87.50 257 ASP A N 1
ATOM 1949 C CA . ASP A 1 257 ? -14.481 -5.721 5.027 1.00 87.50 257 ASP A CA 1
ATOM 1950 C C . ASP A 1 257 ? -13.939 -6.470 6.250 1.00 87.50 257 ASP A C 1
ATOM 1952 O O . ASP A 1 257 ? -12.877 -6.133 6.785 1.00 87.50 257 ASP A O 1
ATOM 1956 N N . GLY A 1 258 ? -14.665 -7.500 6.692 1.00 89.69 258 GLY A N 1
ATOM 1957 C CA . GLY A 1 258 ? -14.283 -8.383 7.798 1.00 89.69 258 GLY A CA 1
ATOM 1958 C C . GLY A 1 258 ? -14.640 -7.868 9.198 1.00 89.69 258 GLY A C 1
ATOM 1959 O O . GLY A 1 258 ? -15.332 -6.864 9.376 1.00 89.69 258 GLY A O 1
ATOM 1960 N N . THR A 1 259 ? -14.144 -8.563 10.220 1.00 95.25 259 THR A N 1
ATOM 1961 C CA . THR A 1 259 ? -14.322 -8.205 11.635 1.00 95.25 259 THR A CA 1
ATOM 1962 C C . THR A 1 259 ? -12.981 -7.884 12.286 1.00 95.25 259 THR A C 1
ATOM 1964 O O . THR A 1 259 ? -11.922 -8.251 11.781 1.00 95.25 259 THR A O 1
ATOM 1967 N N . ARG A 1 260 ? -13.020 -7.158 13.405 1.00 95.56 260 ARG A N 1
ATOM 1968 C CA . ARG A 1 260 ? -11.849 -6.863 14.234 1.00 95.56 260 ARG A CA 1
ATOM 1969 C C . ARG A 1 260 ? -12.106 -7.347 15.645 1.00 95.56 260 ARG A C 1
ATOM 1971 O O . ARG A 1 260 ? -13.182 -7.109 16.186 1.00 95.56 260 ARG A O 1
ATOM 1978 N N . GLU A 1 261 ? -11.110 -7.986 16.240 1.00 97.12 261 GLU A N 1
ATOM 1979 C CA . GLU A 1 261 ? -11.134 -8.325 17.657 1.00 97.12 261 GLU A CA 1
ATOM 1980 C C . GLU A 1 261 ? -10.355 -7.265 18.438 1.00 97.12 261 GLU A C 1
ATOM 1982 O O . GLU A 1 261 ? -9.130 -7.172 18.347 1.00 97.12 261 GLU A O 1
ATOM 1987 N N . LEU A 1 262 ? -11.078 -6.449 19.200 1.00 96.56 262 LEU A N 1
ATOM 1988 C CA . LEU A 1 262 ? -10.490 -5.522 20.154 1.00 96.56 262 LEU A CA 1
ATOM 1989 C C . LEU A 1 262 ? -10.162 -6.293 21.425 1.00 96.56 262 LEU A C 1
ATOM 1991 O O . LEU A 1 262 ? -11.049 -6.894 22.029 1.00 96.56 262 LEU A O 1
ATOM 1995 N N . LYS A 1 263 ? -8.901 -6.264 21.841 1.00 95.25 263 LYS A N 1
ATOM 1996 C CA . LYS A 1 263 ? -8.458 -6.877 23.094 1.00 95.25 263 LYS A CA 1
ATOM 1997 C C . LYS A 1 263 ? -8.302 -5.812 24.168 1.00 95.25 263 LYS A C 1
ATOM 1999 O O . LYS A 1 263 ? -8.033 -4.651 23.851 1.00 95.25 263 LYS A O 1
ATOM 2004 N N . MET A 1 264 ? -8.490 -6.222 25.418 1.00 85.38 264 MET A N 1
ATOM 2005 C CA . MET A 1 264 ? -8.128 -5.392 26.563 1.00 85.38 264 MET A CA 1
ATOM 2006 C C . MET A 1 264 ? -6.648 -4.979 26.456 1.00 85.38 264 MET A C 1
ATOM 2008 O O . MET A 1 264 ? -5.838 -5.801 26.012 1.00 85.38 264 MET A O 1
ATOM 2012 N N . PRO A 1 265 ? -6.312 -3.718 26.785 1.00 74.88 265 PRO A N 1
ATOM 2013 C CA . PRO A 1 265 ? -4.929 -3.257 26.827 1.00 74.88 265 PRO A CA 1
ATOM 2014 C C . PRO A 1 265 ? -4.094 -4.002 27.873 1.00 74.88 265 PRO A C 1
ATOM 2016 O O . PRO A 1 265 ? -4.676 -4.502 28.863 1.00 74.88 265 PRO A O 1
#